Protein AF-A0A955Y737-F1 (afdb_monomer)

Foldseek 3Di:
DEEQADCVVVVPVQVVCVVVVDDYYYHDDDCCVCPPDQAAADDLPDACVPPNNVSCVVVVRQYAHLVLVLQLQALAAEEEEDEDDDLVVVLVVVQVVCVVVVAAEAEEEPDDDRCSVVRVVRDNRHYYYYYYALSNLQRNVVSLGAGLEYEYDAADDDPCVRQVDSLSSLVSRLSNQQNHDQNGEYEEAPPHPSCVVNPSQQHHNYQYAYDDPRTQWDDDPPDIHGPDQDSPDLVLWAWKAFQQPPLQAHADDDRIDTHNDARVRIHSHHQFPDSVDNQADAPRDQQDLVDPDRRNSPPDHQVDQPCPLPDGPNQFPDSVDNQGGVPRDDDDD

Radius of gyration: 28.78 Å; Cα contacts (8 Å, |Δi|>4): 639; chains: 1; bounding box: 48×80×85 Å

Solvent-accessible surface area (backbone atoms only — not comparable to full-atom values): 18730 Å² total; per-residue (Å²): 90,78,44,71,54,65,54,83,86,43,47,67,65,52,49,58,44,41,76,74,70,44,65,76,47,62,30,92,82,59,79,72,76,58,64,93,55,79,65,43,73,49,61,67,86,60,60,83,80,36,67,63,56,48,50,34,52,74,72,70,35,52,62,38,26,64,61,48,55,39,66,72,66,57,70,28,55,29,38,30,29,28,50,67,55,62,34,67,62,51,46,53,50,54,51,50,52,44,42,74,71,71,46,57,71,50,61,15,56,79,52,80,52,73,50,69,83,45,53,93,73,60,48,59,87,34,37,35,41,31,30,46,46,49,61,56,26,58,37,26,69,79,67,66,54,32,35,44,33,29,38,44,65,44,61,66,91,65,66,41,93,78,43,71,39,59,67,51,39,49,54,17,46,48,30,44,33,55,46,22,46,56,89,18,37,35,38,38,49,50,68,40,62,54,39,56,77,68,50,53,92,74,40,39,46,32,30,72,44,24,35,56,94,72,30,41,40,46,75,60,89,93,44,81,46,63,60,78,80,46,73,85,44,74,86,63,36,44,64,21,7,38,23,76,57,69,72,73,46,3,29,58,76,89,57,58,43,63,32,76,58,66,50,95,58,33,23,71,41,50,58,22,76,38,47,85,40,74,67,28,26,70,79,39,84,70,84,50,58,82,42,82,63,53,31,31,51,77,83,60,35,25,38,38,44,79,50,68,70,81,54,30,37,68,68,26,79,40,45,82,41,76,76,45,43,82,85,50,82,84,76,87,126

Mean predicted aligned error: 12.13 Å

Secondary structure (DSSP, 8-state):
-EESS-GGGGHHHHHHHHHTT---EESS--GGGGTT-S-EE--TTS-TT-HHHHHHHHTT--EE-HHHHHHHH--S-EEEEESSSSHHHHHHHHHHHHHHTT--EEEEESSSS-GGGTGGG--TTSEEEEE--HHHHTTGGGTT---SEEEE-------HHHHSSHHHHHHHHHTTTTT--TTSEEEEETT-HHHHHTT-TTSSS-EEEEESTTSSEEEETTEEEE-SS-TT-GGGPEEEEE-SSSSS--B-SSS-EEESSPPTTEES---BS-TT-TT-STT-----TT----SSSSS--TT--SS-SS--TTT-S-TT-TT-STT------

pLDDT: mean 88.0, std 8.36, range [56.84, 98.38]

Sequence (333 aa):
MADSGREDALAEPARAVRELGAEVVFGPQGASLLGGIDVVLASPAIPFEHALLLEAARRGLPVTTETNFVLARVQAPVLGITGTKGKSTTTALVTAMLRAAGRRVHQGGNIGHPLVAELGHIAADDLVVLELSSFQLWWTRRIQRSPNVTLVTNLFPEHLDRHGRLEHYARAKRAALDFQRPDDVAVLPADDAAVREADWLTAGQGRRLLWGTGGNVVLDGDEVETFGTDPLDPSDDVSTSVDSDGDGHGHGGLDVISACEAPRGYVESSDDCDDEDPDFHPGAVEDDCTDPNDYDCDGLVAFADDDQDGVAACEDCDDQAPGVYPGATEVCN

Structure (mmCIF, N/CA/C/O backbone):
data_AF-A0A955Y737-F1
#
_entry.id   AF-A0A955Y737-F1
#
loop_
_atom_site.group_PDB
_atom_site.id
_atom_site.type_symbol
_atom_site.label_atom_id
_atom_site.label_alt_id
_atom_site.label_comp_id
_atom_site.label_asym_id
_atom_site.label_entity_id
_atom_site.label_seq_id
_atom_site.pdbx_PDB_ins_code
_atom_site.Cartn_x
_atom_site.Cartn_y
_atom_site.Cartn_z
_atom_site.occupancy
_atom_site.B_iso_or_equiv
_atom_site.auth_seq_id
_atom_site.auth_comp_id
_atom_site.auth_asym_id
_atom_site.auth_atom_id
_atom_site.pdbx_PDB_model_num
ATOM 1 N N . MET A 1 1 ? -16.130 -2.713 21.994 1.00 82.31 1 MET A N 1
ATOM 2 C CA . MET A 1 1 ? -15.122 -1.629 22.100 1.00 82.31 1 MET A CA 1
ATOM 3 C C . MET A 1 1 ? -14.447 -1.729 23.459 1.00 82.31 1 MET A C 1
ATOM 5 O O . MET A 1 1 ? -15.144 -1.939 24.442 1.00 82.31 1 MET A O 1
ATOM 9 N N . ALA A 1 2 ? -13.124 -1.588 23.529 1.00 83.31 2 ALA A N 1
ATOM 10 C CA . ALA A 1 2 ? -12.400 -1.599 24.797 1.00 83.31 2 ALA A CA 1
ATOM 11 C C . ALA A 1 2 ? -11.425 -0.416 24.859 1.00 83.31 2 ALA A C 1
ATOM 13 O O . ALA A 1 2 ? -10.633 -0.239 23.935 1.00 83.31 2 ALA A O 1
ATOM 14 N N . ASP A 1 3 ? -11.457 0.363 25.944 1.00 84.81 3 ASP A N 1
ATOM 15 C CA . ASP A 1 3 ? -10.530 1.479 26.191 1.00 84.81 3 ASP A CA 1
ATOM 16 C C . ASP A 1 3 ? -9.908 1.379 27.598 1.00 84.81 3 ASP A C 1
ATOM 18 O O . ASP A 1 3 ? -10.589 1.019 28.556 1.00 84.81 3 ASP A O 1
ATOM 22 N N . SER A 1 4 ? -8.597 1.602 27.734 1.00 81.75 4 SER A N 1
ATOM 23 C CA . SER A 1 4 ? -7.912 1.522 29.037 1.00 81.75 4 SER A CA 1
ATOM 24 C C . SER A 1 4 ? -8.111 2.774 29.897 1.00 81.75 4 SER A C 1
ATOM 26 O O . SER A 1 4 ? -7.764 2.788 31.078 1.00 81.75 4 SER A O 1
ATOM 28 N N . GLY A 1 5 ? -8.618 3.846 29.290 1.00 82.94 5 GLY A N 1
ATOM 29 C CA . GLY A 1 5 ? -8.955 5.103 29.925 1.00 82.94 5 GLY A CA 1
ATOM 30 C C . GLY A 1 5 ? -10.227 5.027 30.763 1.00 82.94 5 GLY A C 1
ATOM 31 O O . GLY A 1 5 ? -10.821 3.970 30.991 1.00 82.94 5 GLY A O 1
ATOM 32 N N . ARG A 1 6 ? -10.636 6.194 31.259 1.00 83.62 6 ARG A N 1
ATOM 33 C CA . ARG A 1 6 ? -11.852 6.331 32.054 1.00 83.62 6 ARG A CA 1
ATOM 34 C C . ARG A 1 6 ? -13.044 6.656 31.163 1.00 83.62 6 ARG A C 1
ATOM 36 O O . ARG A 1 6 ? -12.942 7.471 30.249 1.00 83.62 6 ARG A O 1
ATOM 43 N N . GLU A 1 7 ? -14.186 6.068 31.496 1.00 86.81 7 GLU A N 1
ATOM 44 C CA . GLU A 1 7 ? -15.433 6.256 30.753 1.00 86.81 7 GLU A CA 1
ATOM 45 C C . GLU A 1 7 ? -15.913 7.711 30.730 1.00 86.81 7 GLU A C 1
ATOM 47 O O . GLU A 1 7 ? -16.484 8.148 29.738 1.00 86.81 7 GLU A O 1
ATOM 52 N N . ASP A 1 8 ? -15.657 8.490 31.783 1.00 86.44 8 ASP A N 1
ATOM 53 C CA . ASP A 1 8 ? -16.120 9.878 31.882 1.00 86.44 8 ASP A CA 1
ATOM 54 C C . ASP A 1 8 ? -15.591 10.771 30.750 1.00 86.44 8 ASP A C 1
ATOM 56 O O . ASP A 1 8 ? -16.291 11.679 30.306 1.00 86.44 8 ASP A O 1
ATOM 60 N N . ALA A 1 9 ? -14.399 10.473 30.229 1.00 83.88 9 ALA A N 1
ATOM 61 C CA . ALA A 1 9 ? -13.819 11.179 29.090 1.00 83.88 9 ALA A CA 1
ATOM 62 C C . ALA A 1 9 ? -14.474 10.819 27.740 1.00 83.88 9 ALA A C 1
ATOM 64 O O . ALA A 1 9 ? -14.343 11.573 26.779 1.00 83.88 9 ALA A O 1
ATOM 65 N N . LEU A 1 10 ? -15.170 9.680 27.657 1.00 85.12 10 LEU A N 1
ATOM 66 C CA . LEU A 1 10 ? -15.741 9.116 26.427 1.00 85.12 10 LEU A CA 1
ATOM 67 C C . LEU A 1 10 ? -17.222 8.733 26.591 1.00 85.12 10 LEU A C 1
ATOM 69 O O . LEU A 1 10 ? -17.733 7.899 25.845 1.00 85.12 10 LEU A O 1
ATOM 73 N N . ALA A 1 11 ? -17.924 9.351 27.545 1.00 87.38 11 ALA A N 1
ATOM 74 C CA . ALA A 1 11 ? -19.268 8.943 27.946 1.00 87.38 11 ALA A CA 1
ATOM 75 C C . ALA A 1 11 ? -20.289 9.013 26.797 1.00 87.38 11 ALA A C 1
ATOM 77 O O . ALA A 1 11 ? -21.078 8.087 26.619 1.00 87.38 11 ALA A O 1
ATOM 78 N N . GLU A 1 12 ? -20.256 10.080 25.994 1.00 89.44 12 GLU A N 1
ATOM 79 C CA . GLU A 1 12 ? -21.141 10.240 24.830 1.00 89.44 12 GLU A CA 1
ATOM 80 C C . GLU A 1 12 ? -20.859 9.196 23.728 1.00 89.44 12 GLU A C 1
ATOM 82 O O . GLU A 1 12 ? -21.773 8.435 23.399 1.00 89.44 12 GLU A O 1
ATOM 87 N N . PRO A 1 13 ? -19.617 9.045 23.212 1.00 87.00 13 PRO A N 1
ATOM 88 C CA . PRO A 1 13 ? -19.287 7.964 22.279 1.00 87.00 13 PRO A CA 1
ATOM 89 C C . PRO A 1 13 ? -19.624 6.564 22.810 1.00 87.00 13 PRO A C 1
ATOM 91 O O . PRO A 1 13 ? -20.175 5.743 22.081 1.00 87.00 13 PRO A O 1
ATOM 94 N N . ALA A 1 14 ? -19.336 6.288 24.086 1.00 89.88 14 ALA A N 1
ATOM 95 C CA . ALA A 1 14 ? -19.631 5.001 24.708 1.00 89.88 14 ALA A CA 1
ATOM 96 C C . ALA A 1 14 ? -21.133 4.708 24.743 1.00 89.88 14 ALA A C 1
ATOM 98 O O . ALA A 1 14 ? -21.546 3.582 24.467 1.00 89.88 14 ALA A O 1
ATOM 99 N N . ARG A 1 15 ? -21.955 5.714 25.062 1.00 92.06 15 ARG A N 1
ATOM 100 C CA . ARG A 1 15 ? -23.416 5.597 25.051 1.00 92.06 15 ARG A CA 1
ATOM 101 C C . ARG A 1 15 ? -23.926 5.263 23.652 1.00 92.06 15 ARG A C 1
ATOM 103 O O . ARG A 1 15 ? -24.639 4.276 23.508 1.00 92.06 15 ARG A O 1
ATOM 110 N N . ALA A 1 16 ? -23.493 6.012 22.638 1.00 91.38 16 ALA A N 1
ATOM 111 C CA . ALA A 1 16 ? -23.901 5.789 21.252 1.00 91.38 16 ALA A CA 1
ATOM 112 C C . ALA A 1 16 ? -23.554 4.368 20.772 1.00 91.38 16 ALA A C 1
ATOM 114 O O . ALA A 1 16 ? -24.374 3.689 20.162 1.00 91.38 16 ALA A O 1
ATOM 115 N N . VAL A 1 17 ? -22.359 3.872 21.105 1.00 90.56 17 VAL A N 1
ATOM 116 C CA . VAL A 1 17 ? -21.928 2.512 20.741 1.00 90.56 17 VAL A CA 1
ATOM 117 C C . VAL A 1 17 ? -22.748 1.439 21.472 1.00 90.56 17 VAL A C 1
ATOM 119 O O . VAL A 1 17 ? -23.110 0.430 20.867 1.00 90.56 17 VAL A O 1
ATOM 122 N N . ARG A 1 18 ? -23.110 1.659 22.744 1.00 93.31 18 ARG A N 1
ATOM 123 C CA . ARG A 1 18 ? -24.000 0.746 23.486 1.00 93.31 18 ARG A CA 1
ATOM 124 C C . ARG A 1 18 ? -25.423 0.729 22.932 1.00 93.31 18 ARG A C 1
ATOM 126 O O . ARG A 1 18 ? -26.037 -0.332 22.905 1.00 93.31 18 ARG A O 1
ATOM 133 N N . GLU A 1 19 ? -25.943 1.866 22.474 1.00 95.44 19 GLU A N 1
ATOM 134 C CA . GLU A 1 19 ? -27.266 1.956 21.832 1.00 95.44 19 GLU A CA 1
ATOM 135 C C . GLU A 1 19 ? -27.328 1.171 20.514 1.00 95.44 19 GLU A C 1
ATOM 137 O O . GLU A 1 19 ? -28.378 0.636 20.163 1.00 95.44 19 GLU A O 1
ATOM 142 N N . LEU A 1 20 ? -26.187 1.012 19.837 1.00 93.44 20 LEU A N 1
ATOM 143 C CA . LEU A 1 20 ? -26.028 0.121 18.682 1.00 93.44 20 LEU A CA 1
ATOM 144 C C . LEU A 1 20 ? -25.880 -1.365 19.071 1.00 93.44 20 LEU A C 1
ATOM 146 O O . LEU A 1 20 ? -25.695 -2.212 18.200 1.00 93.44 20 LEU A O 1
ATOM 150 N N . GLY A 1 21 ? -25.957 -1.697 20.364 1.00 94.00 21 GLY A N 1
ATOM 151 C CA . GLY A 1 21 ? -25.886 -3.063 20.885 1.00 94.00 21 GLY A CA 1
ATOM 152 C C . GLY A 1 21 ? -24.469 -3.594 21.115 1.00 94.00 21 GLY A C 1
ATOM 153 O O . GLY A 1 21 ? -24.310 -4.775 21.415 1.00 94.00 21 GLY A O 1
ATOM 154 N N . ALA A 1 22 ? -23.435 -2.758 20.989 1.00 92.50 22 ALA A N 1
ATOM 155 C CA . ALA A 1 22 ? -22.062 -3.191 21.211 1.00 92.50 22 ALA A CA 1
ATOM 156 C C . ALA A 1 22 ? -21.673 -3.147 22.697 1.00 92.50 22 ALA A C 1
ATOM 158 O O . ALA A 1 22 ? -21.980 -2.204 23.429 1.00 92.50 22 ALA A O 1
ATOM 159 N N . GLU A 1 23 ? -20.921 -4.157 23.133 1.00 92.00 23 GLU A N 1
ATOM 160 C CA . GLU A 1 23 ? -20.306 -4.171 24.457 1.00 92.00 23 GLU A CA 1
ATOM 161 C C . GLU A 1 23 ? -19.168 -3.139 24.531 1.00 92.00 23 GLU A C 1
ATOM 163 O O . GLU A 1 23 ? -18.325 -3.044 23.627 1.00 92.00 23 GLU A O 1
ATOM 168 N N . VAL A 1 24 ? -19.137 -2.357 25.615 1.00 92.69 24 VAL A N 1
ATOM 169 C CA . VAL A 1 24 ? -18.122 -1.322 25.852 1.00 92.69 24 VAL A CA 1
ATOM 170 C C . VAL A 1 24 ? -17.486 -1.521 27.221 1.00 92.69 24 VAL A C 1
ATOM 172 O O . VAL A 1 24 ? -18.177 -1.451 28.239 1.00 92.69 24 VAL A O 1
ATOM 175 N N . VAL A 1 25 ? -16.168 -1.723 27.232 1.00 91.38 25 VAL A N 1
ATOM 176 C CA . VAL A 1 25 ? -15.370 -1.994 28.434 1.00 91.38 25 VAL A CA 1
ATOM 177 C C . VAL A 1 25 ? -14.345 -0.880 28.648 1.00 91.38 25 VAL A C 1
ATOM 179 O O . VAL A 1 25 ? -13.581 -0.560 27.738 1.00 91.38 25 VAL A O 1
ATOM 182 N N . PHE A 1 26 ? -14.314 -0.318 29.859 1.00 90.88 26 PHE A N 1
ATOM 183 C CA . PHE A 1 26 ? -13.350 0.703 30.284 1.00 90.88 26 PHE A CA 1
ATOM 184 C C . PHE A 1 26 ? -12.445 0.203 31.414 1.00 90.88 26 PHE A C 1
ATOM 186 O O . PHE A 1 26 ? -12.818 -0.695 32.171 1.00 90.88 26 PHE A O 1
ATOM 193 N N . GLY A 1 27 ? -11.284 0.841 31.576 1.00 86.94 27 GLY A N 1
ATOM 194 C CA . GLY A 1 27 ? -10.333 0.541 32.645 1.00 86.94 27 GLY A CA 1
ATOM 195 C C . GLY A 1 27 ? -9.402 -0.635 32.320 1.00 86.94 27 GLY A C 1
ATOM 196 O O . GLY A 1 27 ? -9.150 -0.913 31.151 1.00 86.94 27 GLY A O 1
ATOM 197 N N . PRO A 1 28 ? -8.827 -1.314 33.331 1.00 84.62 28 PRO A N 1
ATOM 198 C CA . PRO A 1 28 ? -7.854 -2.382 33.110 1.00 84.62 28 PRO A CA 1
ATOM 199 C C . PRO A 1 28 ? -8.413 -3.517 32.248 1.00 84.62 28 PRO A C 1
ATOM 201 O O . PRO A 1 28 ? -9.452 -4.100 32.552 1.00 84.62 28 PRO A O 1
ATOM 204 N N . GLN A 1 29 ? -7.686 -3.853 31.186 1.00 87.50 29 GLN A N 1
ATOM 205 C CA . GLN A 1 29 ? -8.101 -4.837 30.195 1.00 87.50 29 GLN A CA 1
ATOM 206 C C . GLN A 1 29 ? -7.316 -6.138 30.353 1.00 87.50 29 GLN A C 1
ATOM 208 O O . GLN A 1 29 ? -6.091 -6.123 30.470 1.00 87.50 29 GLN A O 1
ATOM 213 N N . GLY A 1 30 ? -8.022 -7.269 30.344 1.00 86.62 30 GLY A N 1
ATOM 214 C CA . GLY A 1 30 ? -7.442 -8.600 30.517 1.00 86.62 30 GLY A CA 1
ATOM 215 C C . GLY A 1 30 ? -7.728 -9.528 29.342 1.00 86.62 30 GLY A C 1
ATOM 216 O O . GLY A 1 30 ? -8.657 -9.320 28.566 1.00 86.62 30 GLY A O 1
ATOM 217 N N . ALA A 1 31 ? -6.949 -10.604 29.248 1.00 90.56 31 ALA A N 1
ATOM 218 C CA . ALA A 1 31 ? -7.010 -11.593 28.170 1.00 90.56 31 ALA A CA 1
ATOM 219 C C . ALA A 1 31 ? -8.375 -12.303 28.013 1.00 90.56 31 ALA A C 1
ATOM 221 O O . ALA A 1 31 ? -8.624 -12.953 26.996 1.00 90.56 31 ALA A O 1
ATOM 222 N N . SER A 1 32 ? -9.258 -12.206 29.011 1.00 91.06 32 SER A N 1
ATOM 223 C CA . SER A 1 32 ? -10.643 -12.683 28.934 1.00 91.06 32 SER A CA 1
ATOM 224 C C . SER A 1 32 ? -11.476 -11.921 27.901 1.00 91.06 32 SER A C 1
ATOM 226 O O . SER A 1 32 ? -12.375 -12.517 27.321 1.00 91.06 32 SER A O 1
ATOM 228 N N . LEU A 1 33 ? -11.142 -10.656 27.609 1.00 91.81 33 LEU A N 1
ATOM 229 C CA . LEU A 1 33 ? -11.833 -9.836 26.603 1.00 91.81 33 LEU A CA 1
ATOM 230 C C . LEU A 1 33 ? -11.686 -10.366 25.174 1.00 91.81 33 LEU A C 1
ATOM 232 O O . LEU A 1 33 ? -12.438 -9.975 24.294 1.00 91.81 33 LEU A O 1
ATOM 236 N N . LEU A 1 34 ? -10.714 -11.249 24.940 1.00 93.50 34 LEU A N 1
ATOM 237 C CA . LEU A 1 34 ? -10.504 -11.900 23.649 1.00 93.50 34 LEU A CA 1
ATOM 238 C C . LEU A 1 34 ? -11.348 -13.177 23.490 1.00 93.50 34 LEU A C 1
ATOM 240 O O . LEU A 1 34 ? -11.225 -13.868 22.484 1.00 93.50 34 LEU A O 1
ATOM 244 N N . GLY A 1 35 ? -12.147 -13.552 24.495 1.00 92.44 35 GLY A N 1
ATOM 245 C CA . GLY A 1 35 ? -13.041 -14.705 24.407 1.00 92.44 35 GLY A CA 1
ATOM 246 C C . GLY A 1 35 ? -14.168 -14.454 23.406 1.00 92.44 35 GLY A C 1
ATOM 247 O O . GLY A 1 35 ? -14.892 -13.476 23.542 1.00 92.44 35 GLY A O 1
ATOM 248 N N . GLY A 1 36 ? -14.317 -15.336 22.414 1.00 90.88 36 GLY A N 1
ATOM 249 C CA . GLY A 1 36 ? -15.369 -15.224 21.394 1.00 90.88 36 GLY A CA 1
ATOM 250 C C . GLY A 1 36 ? -15.171 -14.089 20.381 1.00 90.88 36 GLY A C 1
ATOM 251 O O . GLY A 1 36 ? -16.120 -13.737 19.693 1.00 90.88 36 GLY A O 1
ATOM 252 N N . ILE A 1 37 ? -13.971 -13.504 20.305 1.00 94.75 37 ILE A N 1
ATOM 253 C CA . ILE A 1 37 ? -13.629 -12.465 19.326 1.00 94.75 37 ILE A CA 1
ATOM 254 C C . ILE A 1 37 ? -13.021 -13.108 18.080 1.00 94.75 37 ILE A C 1
ATOM 256 O O . ILE A 1 37 ? -12.043 -13.840 18.197 1.00 94.75 37 ILE A O 1
ATOM 260 N N . ASP A 1 38 ? -13.540 -12.767 16.899 1.00 92.75 38 ASP A N 1
ATOM 261 C CA . ASP A 1 38 ? -13.025 -13.267 15.613 1.00 92.75 38 ASP A CA 1
ATOM 262 C C . ASP A 1 38 ? -11.883 -12.410 15.045 1.00 92.75 38 ASP A C 1
ATOM 264 O O . ASP A 1 38 ? -11.010 -12.904 14.336 1.00 92.75 38 ASP A O 1
ATOM 268 N N . VAL A 1 39 ? -11.882 -11.104 15.336 1.00 91.62 39 VAL A N 1
ATOM 269 C CA . VAL A 1 39 ? -10.891 -10.143 14.830 1.00 91.62 39 VAL A CA 1
ATOM 270 C C . VAL A 1 39 ? -10.688 -8.993 15.811 1.00 91.62 39 VAL A C 1
ATOM 272 O O . VAL A 1 39 ? -11.637 -8.476 16.401 1.00 91.62 39 VAL A O 1
ATOM 275 N N . VAL A 1 40 ? -9.440 -8.552 15.959 1.00 92.81 40 VAL A N 1
ATOM 276 C CA . VAL A 1 40 ? -9.072 -7.385 16.765 1.00 92.81 40 VAL A CA 1
ATOM 277 C C . VAL A 1 40 ? -8.722 -6.218 15.845 1.00 92.81 40 VAL A C 1
ATOM 279 O O . VAL A 1 40 ? -7.714 -6.247 15.139 1.00 92.81 40 VAL A O 1
ATOM 282 N N . LEU A 1 41 ? -9.541 -5.165 15.881 1.00 91.31 41 LEU A N 1
ATOM 283 C CA . LEU A 1 41 ? -9.260 -3.888 15.224 1.00 91.31 41 LEU A CA 1
ATOM 284 C C . LEU A 1 41 ? -8.510 -2.970 16.194 1.00 91.31 41 LEU A C 1
ATOM 286 O O . LEU A 1 41 ? -9.101 -2.388 17.103 1.00 91.31 41 LEU A O 1
ATOM 290 N N . ALA A 1 42 ? -7.197 -2.861 16.015 1.00 90.62 42 ALA A N 1
ATOM 291 C CA . ALA A 1 42 ? -6.333 -2.018 16.824 1.00 90.62 42 ALA A CA 1
ATOM 292 C C . ALA A 1 42 ? -6.346 -0.569 16.315 1.00 90.62 42 ALA A C 1
ATOM 294 O O . ALA A 1 42 ? -6.056 -0.296 15.147 1.00 90.62 42 ALA A O 1
ATOM 295 N N . SER A 1 43 ? -6.621 0.376 17.214 1.00 88.62 43 SER A N 1
ATOM 296 C CA . SER A 1 43 ? -6.439 1.800 16.930 1.00 88.62 43 SER A CA 1
ATOM 297 C C . SER A 1 43 ? -4.950 2.114 16.714 1.00 88.62 43 SER A C 1
ATOM 299 O O . SER A 1 43 ? -4.125 1.651 17.506 1.00 88.62 43 SER A O 1
ATOM 301 N N . PRO A 1 44 ? -4.573 2.955 15.728 1.00 83.62 44 PRO A N 1
ATOM 302 C CA . PRO A 1 44 ? -3.167 3.243 15.412 1.00 83.62 44 PRO A CA 1
ATOM 303 C C . PRO A 1 44 ? -2.323 3.791 16.572 1.00 83.62 44 PRO A C 1
ATOM 305 O O . PRO A 1 44 ? -1.102 3.671 16.540 1.00 83.62 44 PRO A O 1
ATOM 308 N N . ALA A 1 45 ? -2.952 4.388 17.590 1.00 83.44 45 ALA A N 1
ATOM 309 C CA . ALA A 1 45 ? -2.284 4.915 18.781 1.00 83.44 45 ALA A CA 1
ATOM 310 C C . ALA A 1 45 ? -1.868 3.828 19.796 1.00 83.44 45 ALA A C 1
ATOM 312 O O . ALA A 1 45 ? -0.984 4.059 20.624 1.00 83.44 45 ALA A O 1
ATOM 313 N N . ILE A 1 46 ? -2.451 2.627 19.736 1.00 88.12 46 ILE A N 1
ATOM 314 C CA . ILE A 1 46 ? -2.144 1.539 20.678 1.00 88.12 46 ILE A CA 1
ATOM 315 C C . ILE A 1 46 ? -0.738 0.987 20.374 1.00 88.12 46 ILE A C 1
ATOM 317 O O . ILE A 1 46 ? -0.444 0.741 19.203 1.00 88.12 46 ILE A O 1
ATOM 321 N N . PRO A 1 47 ? 0.163 0.845 21.368 1.00 88.38 47 PRO A N 1
ATOM 322 C CA . PRO A 1 47 ? 1.491 0.247 21.170 1.00 88.38 47 PRO A CA 1
ATOM 323 C C . PRO A 1 47 ? 1.428 -1.171 20.618 1.00 88.38 47 PRO A C 1
ATOM 325 O O . PRO A 1 47 ? 0.534 -1.934 20.982 1.00 88.38 47 PRO A O 1
ATOM 328 N N . PHE A 1 48 ? 2.390 -1.542 19.773 1.00 86.88 48 PHE A N 1
ATOM 329 C CA . PHE A 1 48 ? 2.441 -2.884 19.186 1.00 86.88 48 PHE A CA 1
ATOM 330 C C . PHE A 1 48 ? 2.648 -3.965 20.258 1.00 86.88 48 PHE A C 1
ATOM 332 O O . PHE A 1 48 ? 2.167 -5.086 20.117 1.00 86.88 48 PHE A O 1
ATOM 339 N N . GLU A 1 49 ? 3.294 -3.594 21.363 1.00 88.19 49 GLU A N 1
ATOM 340 C CA . GLU A 1 49 ? 3.580 -4.420 22.534 1.00 88.19 49 GLU A CA 1
ATOM 341 C C . GLU A 1 49 ? 2.426 -4.444 23.546 1.00 88.19 49 GLU A C 1
ATOM 343 O O . GLU A 1 49 ? 2.563 -5.001 24.637 1.00 88.19 49 GLU A O 1
ATOM 348 N N . HIS A 1 50 ? 1.282 -3.824 23.230 1.00 91.06 50 HIS A N 1
ATOM 349 C CA . HIS A 1 50 ? 0.136 -3.829 24.129 1.00 91.06 50 HIS A CA 1
ATOM 350 C C . HIS A 1 50 ? -0.289 -5.272 24.434 1.00 91.06 50 HIS A C 1
ATOM 352 O O . HIS A 1 50 ? -0.505 -6.074 23.523 1.00 91.06 50 HIS A O 1
ATOM 358 N N . ALA A 1 51 ? -0.447 -5.594 25.722 1.00 91.88 51 ALA A N 1
ATOM 35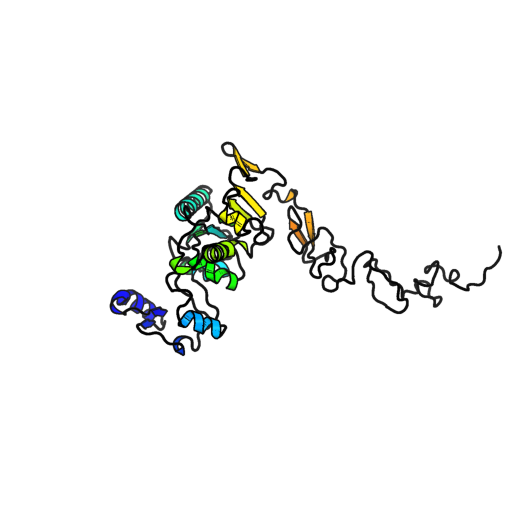9 C CA . ALA A 1 51 ? -0.611 -6.969 26.198 1.00 91.88 51 ALA A CA 1
ATOM 360 C C . ALA A 1 51 ? -1.757 -7.726 25.503 1.00 91.88 51 ALA A C 1
ATOM 362 O O . ALA A 1 51 ? -1.606 -8.900 25.177 1.00 91.88 51 ALA A O 1
ATOM 363 N N . LEU A 1 52 ? -2.878 -7.051 25.214 1.00 92.69 52 LEU A N 1
ATOM 364 C CA . LEU A 1 52 ? -3.976 -7.666 24.462 1.00 92.69 52 LEU A CA 1
ATOM 365 C C . LEU A 1 52 ? -3.638 -7.963 23.000 1.00 92.69 52 LEU A C 1
ATOM 367 O O . LEU A 1 52 ? -4.111 -8.966 22.483 1.00 92.69 52 LEU A O 1
ATOM 371 N N . LEU A 1 53 ? -2.853 -7.117 22.326 1.00 92.25 53 LEU A N 1
ATOM 372 C CA . LEU A 1 53 ? -2.479 -7.356 20.929 1.00 92.25 53 LEU A CA 1
ATOM 373 C C . LEU A 1 53 ? -1.505 -8.531 20.834 1.00 92.25 53 LEU A C 1
ATOM 375 O O . LEU A 1 53 ? -1.661 -9.391 19.968 1.00 92.25 53 LEU A O 1
ATOM 379 N N . LEU A 1 54 ? -0.553 -8.606 21.768 1.00 91.44 54 LEU A N 1
ATOM 380 C CA . LEU A 1 54 ? 0.365 -9.738 21.883 1.00 91.44 54 LEU A CA 1
ATOM 381 C C . LEU A 1 54 ? -0.379 -11.039 22.203 1.00 91.44 54 LEU A C 1
ATOM 383 O O . LEU A 1 54 ? -0.124 -12.062 21.574 1.00 91.44 54 LEU A O 1
ATOM 387 N N . GLU A 1 55 ? -1.331 -11.007 23.137 1.00 94.50 55 GLU A N 1
ATOM 388 C CA . GLU A 1 55 ? -2.140 -12.180 23.474 1.00 94.50 55 GLU A CA 1
ATOM 389 C C . GLU A 1 55 ? -3.070 -12.594 22.325 1.00 94.50 55 GLU A C 1
ATOM 391 O O . GLU A 1 55 ? -3.210 -13.787 22.062 1.00 94.50 55 GLU A O 1
ATOM 396 N N . ALA A 1 56 ? -3.671 -11.639 21.608 1.00 93.56 56 ALA A N 1
ATOM 397 C CA . ALA A 1 56 ? -4.468 -11.921 20.416 1.00 93.56 56 ALA A CA 1
ATOM 398 C C . ALA A 1 56 ? -3.618 -12.625 19.351 1.00 93.56 56 ALA A C 1
ATOM 400 O O . ALA A 1 56 ? -3.986 -13.703 18.886 1.00 93.56 56 ALA A O 1
ATOM 401 N N . ALA A 1 57 ? -2.431 -12.086 19.057 1.00 88.69 57 ALA A N 1
ATOM 402 C CA . ALA A 1 57 ? -1.485 -12.712 18.141 1.00 88.69 57 ALA A CA 1
ATOM 403 C C . ALA A 1 57 ? -1.064 -14.118 18.612 1.00 88.69 57 ALA A C 1
ATOM 405 O O . ALA A 1 57 ? -1.018 -15.041 17.801 1.00 88.69 57 ALA A O 1
ATOM 406 N N . ARG A 1 58 ? -0.823 -14.316 19.918 1.00 91.50 58 ARG A N 1
ATOM 407 C CA . ARG A 1 58 ? -0.485 -15.626 20.506 1.00 91.50 58 ARG A CA 1
ATOM 408 C C . ARG A 1 58 ? -1.606 -16.658 20.340 1.00 91.50 58 ARG A C 1
ATOM 410 O O . ARG A 1 58 ? -1.324 -17.848 20.236 1.00 91.50 58 ARG A O 1
ATOM 417 N N . ARG A 1 59 ? -2.867 -16.220 20.321 1.00 93.38 59 ARG A N 1
ATOM 418 C CA . ARG A 1 59 ? -4.047 -17.071 20.081 1.00 93.38 59 ARG A CA 1
ATOM 419 C C . ARG A 1 59 ? -4.340 -17.316 18.600 1.00 93.38 59 ARG A C 1
ATOM 421 O O . ARG A 1 59 ? -5.311 -17.997 18.299 1.00 93.38 59 ARG A O 1
ATOM 428 N N . GLY A 1 60 ? -3.548 -16.747 17.691 1.00 90.31 60 GLY A N 1
ATOM 429 C CA . GLY A 1 60 ? -3.827 -16.791 16.256 1.00 90.31 60 GLY A CA 1
ATOM 430 C C . GLY A 1 60 ? -5.000 -15.902 15.831 1.00 90.31 60 GLY A C 1
ATOM 431 O O . GLY A 1 60 ? -5.476 -16.036 14.709 1.00 90.31 60 GLY A O 1
ATOM 432 N N . LEU A 1 61 ? -5.465 -14.990 16.695 1.00 92.69 61 LEU A N 1
ATOM 433 C CA . LEU A 1 61 ? -6.520 -14.048 16.335 1.00 92.69 61 LEU A CA 1
ATOM 434 C C . LEU A 1 61 ? -5.966 -12.990 15.369 1.00 92.69 61 LEU A C 1
ATOM 436 O O . LEU A 1 61 ? -4.934 -12.374 15.668 1.00 92.69 61 LEU A O 1
ATOM 440 N N . PRO A 1 62 ? -6.641 -12.727 14.237 1.00 90.00 62 PRO A N 1
ATOM 441 C CA . PRO A 1 62 ? -6.265 -11.653 13.334 1.00 90.00 62 PRO A CA 1
ATOM 442 C C . PRO A 1 62 ? -6.268 -10.296 14.048 1.00 90.00 62 PRO A C 1
ATOM 444 O O . PRO A 1 62 ? -7.295 -9.841 14.554 1.00 90.00 62 PRO A O 1
ATOM 447 N N . VAL A 1 63 ? -5.109 -9.635 14.062 1.00 90.56 63 VAL A N 1
ATOM 448 C CA . VAL A 1 63 ? -4.957 -8.245 14.512 1.00 90.56 63 VAL A CA 1
ATOM 449 C C . VAL A 1 63 ? -4.775 -7.369 13.281 1.00 90.56 63 VAL A C 1
ATOM 451 O O . VAL A 1 63 ? -3.874 -7.601 12.474 1.00 90.56 63 VAL A O 1
ATOM 454 N N . THR A 1 64 ? -5.638 -6.372 13.127 1.00 90.38 64 THR A N 1
ATOM 455 C CA . THR A 1 64 ? -5.635 -5.468 11.976 1.00 90.38 64 THR A CA 1
ATOM 456 C C . THR A 1 64 ? -6.061 -4.055 12.378 1.00 90.38 64 THR A C 1
ATOM 458 O O . THR A 1 64 ? -6.216 -3.762 13.561 1.00 90.38 64 THR A O 1
ATOM 461 N N . THR A 1 65 ? -6.214 -3.153 11.413 1.00 90.31 65 THR A N 1
ATOM 462 C CA . THR A 1 65 ? -6.670 -1.769 11.622 1.00 90.31 65 THR A CA 1
ATOM 463 C C . THR A 1 65 ? -7.937 -1.503 10.818 1.00 90.31 65 THR A C 1
ATOM 465 O O . THR A 1 65 ? -8.255 -2.249 9.894 1.00 90.31 65 THR A O 1
ATOM 468 N N . GLU A 1 66 ? -8.653 -0.425 11.139 1.00 89.75 66 GLU A N 1
ATOM 469 C CA . GLU A 1 66 ? -9.793 0.036 10.330 1.00 89.75 66 GLU A CA 1
ATOM 470 C C . GLU A 1 66 ? -9.392 0.241 8.860 1.00 89.75 66 GLU A C 1
ATOM 472 O O . GLU A 1 66 ? -10.069 -0.238 7.956 1.00 89.75 66 GLU A O 1
ATOM 477 N N . THR A 1 67 ? -8.229 0.844 8.617 1.00 90.12 67 THR A N 1
ATOM 478 C CA . THR A 1 67 ? -7.758 1.128 7.258 1.00 90.12 67 THR A CA 1
ATOM 479 C C . THR A 1 67 ? -7.450 -0.153 6.488 1.00 90.12 67 THR A C 1
ATOM 481 O O . THR A 1 67 ? -7.808 -0.270 5.320 1.00 90.12 67 THR A O 1
ATOM 484 N N . ASN A 1 68 ? -6.859 -1.154 7.144 1.00 90.88 68 ASN A N 1
ATOM 485 C CA . ASN A 1 68 ? -6.660 -2.470 6.536 1.00 90.88 68 ASN A CA 1
ATOM 486 C C . ASN A 1 68 ? -7.988 -3.200 6.308 1.00 90.88 68 ASN A C 1
ATOM 488 O O . ASN A 1 68 ? -8.119 -3.940 5.339 1.00 90.88 68 ASN A O 1
ATOM 492 N N . PHE A 1 69 ? -8.982 -2.996 7.174 1.00 91.06 69 PHE A N 1
ATOM 493 C CA . PHE A 1 69 ? -10.315 -3.559 6.982 1.00 91.06 69 PHE A CA 1
ATOM 494 C C . PHE A 1 69 ? -10.987 -3.000 5.720 1.00 91.06 69 PHE A C 1
ATOM 496 O O . PHE A 1 69 ? -11.562 -3.780 4.957 1.00 91.06 69 PHE A O 1
ATOM 503 N N . VAL A 1 70 ? -10.864 -1.688 5.482 1.00 92.06 70 VAL A N 1
ATOM 504 C CA . VAL A 1 70 ? -11.312 -1.016 4.249 1.00 92.06 70 VAL A CA 1
ATOM 505 C C . VAL A 1 70 ? -10.526 -1.526 3.045 1.00 92.06 70 VAL A C 1
ATOM 507 O O . VAL A 1 70 ? -11.135 -2.016 2.097 1.00 92.06 70 VAL A O 1
ATOM 510 N N . LEU A 1 71 ? -9.189 -1.490 3.103 1.00 93.69 71 LEU A N 1
ATOM 511 C CA . LEU A 1 71 ? -8.319 -1.945 2.014 1.00 93.69 71 LEU A CA 1
ATOM 512 C C . LEU A 1 71 ? -8.616 -3.395 1.619 1.00 93.69 71 LEU A C 1
ATOM 514 O O . LEU A 1 71 ? -8.648 -3.701 0.437 1.00 93.69 71 LEU A O 1
ATOM 518 N N . ALA A 1 72 ? -8.895 -4.275 2.581 1.00 92.75 72 ALA A N 1
ATOM 519 C CA . ALA A 1 72 ? -9.225 -5.672 2.315 1.00 92.75 72 ALA A CA 1
ATOM 520 C C . ALA A 1 72 ? -10.575 -5.869 1.603 1.00 92.75 72 ALA A C 1
ATOM 522 O O . ALA A 1 72 ? -10.743 -6.875 0.921 1.00 92.75 72 ALA A O 1
ATOM 523 N N . ARG A 1 73 ? -11.536 -4.946 1.745 1.00 92.88 73 ARG A N 1
ATOM 524 C CA . ARG A 1 73 ? -12.931 -5.136 1.293 1.00 92.88 73 ARG A CA 1
ATOM 525 C C . ARG A 1 73 ? -13.355 -4.254 0.133 1.00 92.88 73 ARG A C 1
ATOM 527 O O . ARG A 1 73 ? -14.322 -4.585 -0.545 1.00 92.88 73 ARG A O 1
ATOM 534 N N . VAL A 1 74 ? -12.674 -3.137 -0.082 1.00 95.12 74 VAL A N 1
ATOM 535 C CA . VAL A 1 74 ? -13.030 -2.219 -1.156 1.00 95.12 74 VAL A CA 1
ATOM 536 C C . VAL A 1 74 ? -12.778 -2.859 -2.523 1.00 95.12 74 VAL A C 1
ATOM 538 O O . VAL A 1 74 ? -11.777 -3.554 -2.720 1.00 95.12 74 VAL A O 1
ATOM 541 N N . GLN A 1 75 ? -13.715 -2.651 -3.448 1.00 95.00 75 GLN A N 1
ATOM 542 C CA . GLN A 1 75 ? -13.617 -3.115 -4.837 1.00 95.00 75 GLN A CA 1
ATOM 543 C C . GLN A 1 75 ? -13.057 -2.037 -5.772 1.00 95.00 75 GLN A C 1
ATOM 545 O O . GLN A 1 75 ? -12.424 -2.373 -6.765 1.00 95.00 75 GLN A O 1
ATOM 550 N N . ALA A 1 76 ? -13.262 -0.760 -5.435 1.00 97.12 76 ALA A N 1
ATOM 551 C CA . ALA A 1 76 ? -12.671 0.366 -6.147 1.00 97.12 76 ALA A CA 1
ATOM 552 C C . ALA A 1 76 ? -11.131 0.319 -6.122 1.00 97.12 76 ALA A C 1
ATOM 554 O O . ALA A 1 76 ? -10.560 -0.063 -5.091 1.00 97.12 76 ALA A O 1
ATOM 555 N N . PRO A 1 77 ? -10.456 0.777 -7.194 1.00 96.94 77 PRO A N 1
ATOM 556 C CA . PRO A 1 77 ? -9.014 0.972 -7.199 1.00 96.94 77 PRO A CA 1
ATOM 557 C C . PRO A 1 77 ? -8.546 1.895 -6.071 1.00 96.94 77 PRO A C 1
ATOM 559 O O . PRO A 1 77 ? -9.149 2.943 -5.798 1.00 96.94 77 PRO A O 1
ATOM 562 N N . VAL A 1 78 ? -7.441 1.514 -5.429 1.00 97.81 78 VAL A N 1
ATOM 563 C CA . VAL A 1 78 ? -6.893 2.236 -4.275 1.00 97.81 78 VAL A CA 1
ATOM 564 C C . VAL A 1 78 ? -5.552 2.883 -4.609 1.00 97.81 78 VAL A C 1
ATOM 566 O O . VAL A 1 78 ? -4.598 2.203 -4.976 1.00 97.81 78 VAL A O 1
ATOM 569 N N . LEU A 1 79 ? -5.460 4.192 -4.381 1.00 98.06 79 LEU A N 1
ATOM 570 C CA . LEU A 1 79 ? -4.219 4.957 -4.346 1.00 98.06 79 LEU A CA 1
ATOM 571 C C . LEU A 1 79 ? -3.751 5.109 -2.890 1.00 98.06 79 LEU A C 1
ATOM 573 O O . LEU A 1 79 ? -4.391 5.794 -2.094 1.00 98.06 79 LEU A O 1
ATOM 577 N N . GLY A 1 80 ? -2.639 4.484 -2.520 1.00 97.62 80 GLY A N 1
ATOM 578 C CA . GLY A 1 80 ? -2.020 4.604 -1.203 1.00 97.62 80 GLY A CA 1
ATOM 579 C C . GLY A 1 80 ? -0.858 5.590 -1.207 1.00 97.62 80 GLY A C 1
ATOM 580 O O . GLY A 1 80 ? 0.054 5.479 -2.016 1.00 97.62 80 GLY A O 1
ATOM 581 N N . ILE A 1 81 ? -0.846 6.536 -0.272 1.00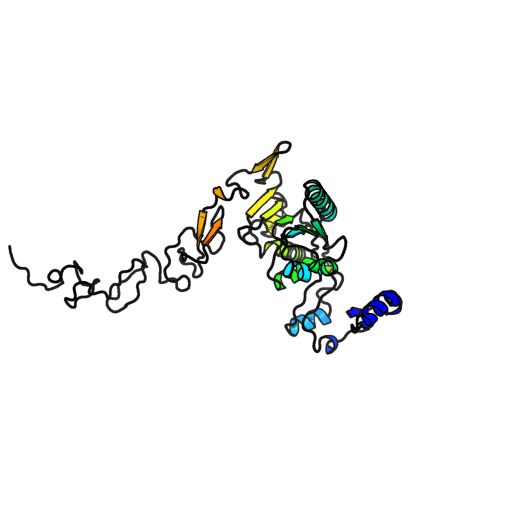 98.38 81 ILE A N 1
ATOM 582 C CA . ILE A 1 81 ? 0.222 7.532 -0.139 1.00 98.38 81 ILE A CA 1
ATOM 583 C C . ILE A 1 81 ? 0.906 7.351 1.212 1.00 98.38 81 ILE A C 1
ATOM 585 O O . ILE A 1 81 ? 0.298 7.534 2.270 1.00 98.38 81 ILE A O 1
ATOM 589 N N . THR A 1 82 ? 2.196 7.014 1.195 1.00 97.56 82 THR A N 1
ATOM 590 C CA . THR A 1 82 ? 3.014 6.887 2.405 1.00 97.56 82 THR A CA 1
ATOM 591 C C . THR A 1 82 ? 4.337 7.646 2.294 1.00 97.56 82 THR A C 1
ATOM 593 O O . THR A 1 82 ? 4.617 8.344 1.327 1.00 97.56 82 THR A O 1
ATOM 596 N N . GLY A 1 83 ? 5.133 7.566 3.355 1.00 96.88 83 GLY A N 1
ATOM 597 C CA . GLY A 1 83 ? 6.377 8.310 3.539 1.00 96.88 83 GLY A CA 1
ATOM 598 C C . GLY A 1 83 ? 6.427 9.065 4.865 1.00 96.88 83 GLY A C 1
ATOM 599 O O . GLY A 1 83 ? 5.497 9.000 5.686 1.00 96.88 83 GLY A O 1
ATOM 600 N N . THR A 1 84 ? 7.537 9.742 5.124 1.00 96.19 84 THR A N 1
ATOM 601 C CA . THR A 1 84 ? 7.789 10.393 6.417 1.00 96.19 84 THR A CA 1
ATOM 602 C C . THR A 1 84 ? 7.083 11.740 6.475 1.00 96.19 84 THR A C 1
ATOM 604 O O . THR A 1 84 ? 6.177 11.930 7.290 1.00 96.19 84 THR A O 1
ATOM 607 N N . LYS A 1 85 ? 7.338 12.621 5.505 1.00 96.00 85 LYS A N 1
ATOM 608 C CA . LYS A 1 85 ? 6.671 13.926 5.361 1.00 96.00 85 LYS A CA 1
ATOM 609 C C . LYS A 1 85 ? 6.010 14.092 4.001 1.00 96.00 85 LYS A C 1
ATOM 611 O O . LYS A 1 85 ? 6.298 13.356 3.065 1.00 96.00 85 LYS A O 1
ATOM 616 N N . GLY A 1 86 ? 5.098 15.055 3.902 1.00 95.88 86 GLY A N 1
ATOM 617 C CA . GLY A 1 86 ? 4.411 15.399 2.652 1.00 95.88 86 GLY A CA 1
ATOM 618 C C . GLY A 1 86 ? 3.147 14.587 2.362 1.00 95.88 86 GLY A C 1
ATOM 619 O O . GLY A 1 86 ? 2.326 15.054 1.588 1.00 95.88 86 GLY A O 1
ATOM 620 N N . LYS A 1 87 ? 2.929 13.452 3.046 1.00 96.19 87 LYS A N 1
ATOM 621 C CA . LYS A 1 87 ? 1.760 12.571 2.856 1.00 96.19 87 LYS A CA 1
ATOM 622 C C . LYS A 1 87 ? 0.430 13.322 2.733 1.00 96.19 87 LYS A C 1
ATOM 624 O O . LYS A 1 87 ? -0.284 13.133 1.758 1.00 96.19 87 LYS A O 1
ATOM 629 N N . SER A 1 88 ? 0.124 14.197 3.687 1.00 94.94 88 SER A N 1
ATOM 630 C CA . SER A 1 88 ? -1.167 14.890 3.766 1.00 94.94 88 SER A CA 1
ATOM 631 C C . SER A 1 88 ? -1.380 15.885 2.639 1.00 94.94 88 SER A C 1
ATOM 633 O O . SER A 1 88 ? -2.439 15.894 2.016 1.00 94.94 88 SER A O 1
ATOM 635 N N . THR A 1 89 ? -0.355 16.679 2.327 1.00 96.06 89 THR A N 1
ATOM 636 C CA . THR A 1 89 ? -0.396 17.614 1.200 1.00 96.06 89 THR A CA 1
ATOM 637 C C . THR A 1 89 ? -0.522 16.862 -0.119 1.00 96.06 89 THR A C 1
ATOM 639 O O . THR A 1 89 ? -1.369 17.214 -0.932 1.00 96.06 89 THR A O 1
ATOM 642 N N . THR A 1 90 ? 0.254 15.792 -0.311 1.00 97.12 90 THR A N 1
ATOM 643 C CA . THR A 1 90 ? 0.181 14.949 -1.511 1.00 97.12 90 THR A CA 1
ATOM 644 C C . THR A 1 90 ? -1.189 14.283 -1.641 1.00 97.12 90 THR A C 1
ATOM 646 O O . THR A 1 90 ? -1.783 14.327 -2.710 1.00 97.12 90 THR A O 1
ATOM 649 N N . THR A 1 91 ? -1.743 13.749 -0.549 1.00 97.06 91 THR A N 1
ATOM 650 C CA . THR A 1 91 ? -3.080 13.130 -0.521 1.00 97.06 91 THR A CA 1
ATOM 651 C C . THR A 1 91 ? -4.159 14.133 -0.907 1.00 97.06 91 THR A C 1
ATOM 653 O O . THR A 1 91 ? -5.003 13.834 -1.752 1.00 97.06 91 THR A O 1
ATOM 656 N N . ALA A 1 92 ? -4.115 15.340 -0.340 1.00 95.94 92 ALA A N 1
ATOM 657 C CA . ALA A 1 92 ? -5.058 16.402 -0.670 1.00 95.94 92 ALA A CA 1
ATOM 658 C C . ALA A 1 92 ? -4.925 16.862 -2.131 1.00 95.94 92 ALA A C 1
ATOM 660 O O . ALA A 1 92 ? -5.938 17.013 -2.813 1.00 95.94 92 ALA A O 1
ATOM 661 N N . LEU A 1 93 ? -3.694 17.043 -2.622 1.00 96.94 93 LEU A N 1
ATOM 662 C CA . LEU A 1 93 ? -3.421 17.478 -3.991 1.00 96.94 93 LEU A CA 1
ATOM 663 C C . LEU A 1 93 ? -3.903 16.446 -5.017 1.00 96.94 93 LEU A C 1
ATOM 665 O O . LEU A 1 93 ? -4.678 16.791 -5.904 1.00 96.94 93 LEU A O 1
ATOM 669 N N . VAL A 1 94 ? -3.525 15.177 -4.850 1.00 96.81 94 VAL A N 1
ATOM 670 C CA . VAL A 1 94 ? -3.954 14.076 -5.725 1.00 96.81 94 VAL A CA 1
ATOM 671 C C . VAL A 1 94 ? -5.476 13.935 -5.719 1.00 96.81 94 VAL A C 1
ATOM 673 O O . VAL A 1 94 ? -6.097 13.850 -6.776 1.00 96.81 94 VAL A O 1
ATOM 676 N N . THR A 1 95 ? -6.102 13.993 -4.540 1.00 96.94 95 THR A N 1
ATOM 677 C CA . THR A 1 95 ? -7.568 13.955 -4.422 1.00 96.94 95 THR A CA 1
ATOM 678 C C . THR A 1 95 ? -8.219 15.112 -5.183 1.00 96.94 95 THR A C 1
ATOM 680 O O . THR A 1 95 ? -9.209 14.907 -5.886 1.00 96.94 95 THR A O 1
ATOM 683 N N . ALA A 1 96 ? -7.676 16.328 -5.065 1.00 97.38 96 ALA A N 1
ATOM 684 C CA . ALA A 1 96 ? -8.192 17.501 -5.764 1.00 97.38 96 ALA A CA 1
ATOM 685 C C . ALA A 1 96 ? -8.047 17.373 -7.288 1.00 97.38 96 ALA A C 1
ATOM 687 O O . ALA A 1 96 ? -9.005 17.659 -8.003 1.00 97.38 96 ALA A O 1
ATOM 688 N N . MET A 1 97 ? -6.900 16.893 -7.777 1.00 97.12 97 MET A N 1
ATOM 689 C CA . MET A 1 97 ? -6.654 16.664 -9.206 1.00 97.12 97 MET A CA 1
ATOM 690 C C . MET A 1 97 ? -7.612 15.616 -9.786 1.00 97.12 97 MET A C 1
ATOM 692 O O . MET A 1 97 ? -8.252 15.866 -10.804 1.00 97.12 97 MET A O 1
ATOM 696 N N . LEU A 1 98 ? -7.792 14.481 -9.103 1.00 97.38 98 LEU A N 1
ATOM 697 C CA . LEU A 1 98 ? -8.708 13.423 -9.542 1.00 97.38 98 LEU A CA 1
ATOM 698 C C . LEU A 1 98 ? -10.170 13.897 -9.577 1.00 97.38 98 LEU A C 1
ATOM 700 O O . LEU A 1 98 ? -10.895 13.609 -10.528 1.00 97.38 98 LEU A O 1
ATOM 704 N N . ARG A 1 99 ? -10.602 14.669 -8.572 1.00 97.75 99 ARG A N 1
ATOM 705 C CA . ARG A 1 99 ? -11.945 15.274 -8.555 1.00 97.75 99 ARG A CA 1
ATOM 706 C C . ARG A 1 99 ? -12.121 16.313 -9.661 1.00 97.75 99 ARG A C 1
ATOM 708 O O . ARG A 1 99 ? -13.174 16.346 -10.289 1.00 97.75 99 ARG A O 1
ATOM 715 N N . ALA A 1 100 ? -11.104 17.138 -9.920 1.00 97.94 100 ALA A N 1
ATOM 716 C CA . ALA A 1 100 ? -11.117 18.105 -11.018 1.00 97.94 100 ALA A CA 1
ATOM 717 C C . ALA A 1 100 ? -11.193 17.415 -12.392 1.00 97.94 100 ALA A C 1
ATOM 719 O O . ALA A 1 100 ? -11.858 17.923 -13.290 1.00 97.94 100 ALA A O 1
ATOM 720 N N . ALA A 1 101 ? -10.610 16.220 -12.521 1.00 97.00 101 ALA A N 1
ATOM 721 C CA . ALA A 1 101 ? -10.748 15.344 -13.684 1.00 97.00 101 ALA A CA 1
ATOM 722 C C . ALA A 1 101 ? -12.109 14.611 -13.761 1.00 97.00 101 ALA A C 1
ATOM 724 O O . ALA A 1 101 ? -12.286 13.711 -14.578 1.00 97.00 101 ALA A O 1
ATOM 725 N N . GLY A 1 102 ? -13.079 14.958 -12.905 1.00 97.44 102 GLY A N 1
ATOM 726 C CA . GLY A 1 102 ? -14.431 14.393 -12.922 1.00 97.44 102 GLY A CA 1
ATOM 727 C C . GLY A 1 102 ? -14.562 13.008 -12.280 1.00 97.44 102 GLY A C 1
ATOM 728 O O . GLY A 1 102 ? -15.619 12.387 -12.397 1.00 97.44 102 GLY A O 1
ATOM 729 N N . ARG A 1 103 ? -13.526 12.505 -11.593 1.00 98.00 103 ARG A N 1
ATOM 730 C CA . ARG A 1 103 ? -13.590 11.213 -10.895 1.00 98.00 103 ARG A CA 1
ATOM 731 C C . ARG A 1 103 ? -14.311 11.347 -9.556 1.00 98.00 103 ARG A C 1
ATOM 733 O O . ARG A 1 103 ? -14.171 12.344 -8.844 1.00 98.00 103 ARG A O 1
ATOM 740 N N . ARG A 1 104 ? -15.045 10.300 -9.175 1.00 97.31 104 ARG A N 1
ATOM 741 C CA . ARG A 1 104 ? -15.620 10.160 -7.832 1.00 97.31 104 ARG A CA 1
ATOM 742 C C . ARG A 1 104 ? -14.545 9.594 -6.907 1.00 97.31 104 ARG A C 1
ATOM 744 O O . ARG A 1 104 ? -14.044 8.501 -7.144 1.00 97.31 104 ARG A O 1
ATOM 751 N N . VAL A 1 105 ? -14.144 10.376 -5.904 1.00 96.56 105 VAL A N 1
ATOM 752 C CA . VAL A 1 105 ? -12.986 10.061 -5.053 1.00 96.56 105 VAL A CA 1
ATOM 753 C C . VAL A 1 105 ? -13.359 10.088 -3.579 1.00 96.56 105 VAL A C 1
ATOM 755 O O . VAL A 1 105 ? -13.761 11.139 -3.057 1.00 96.56 105 VAL A O 1
ATOM 758 N N . HIS A 1 106 ? -13.121 8.965 -2.911 1.00 95.25 106 HIS A N 1
ATOM 759 C CA . HIS A 1 106 ? -13.263 8.775 -1.471 1.00 95.25 106 HIS A CA 1
ATOM 760 C C . HIS A 1 106 ? -11.888 8.879 -0.815 1.00 95.25 106 HIS A C 1
ATOM 762 O O . HIS A 1 106 ? -10.994 8.078 -1.079 1.00 95.25 106 HIS A O 1
ATOM 768 N N . GLN A 1 107 ? -11.691 9.904 0.008 1.00 94.31 107 GLN A N 1
ATOM 769 C CA . GLN A 1 107 ? -10.414 10.162 0.671 1.00 94.31 107 GLN A CA 1
ATOM 770 C C . GLN A 1 107 ? -10.477 9.681 2.121 1.00 94.31 107 GLN A C 1
ATOM 772 O O . GLN A 1 107 ? -11.413 10.036 2.835 1.00 94.31 107 GLN A O 1
ATOM 777 N N . GLY A 1 108 ? -9.460 8.952 2.580 1.00 91.62 108 GLY A N 1
ATOM 778 C CA . GLY A 1 108 ? -9.375 8.523 3.975 1.00 91.62 108 GLY A CA 1
ATOM 779 C C . GLY A 1 108 ? -7.984 8.082 4.415 1.00 91.62 108 GLY A C 1
ATOM 780 O O . GLY A 1 108 ? -6.966 8.497 3.860 1.00 91.62 108 GLY A O 1
ATOM 781 N N . GLY A 1 109 ? -7.943 7.224 5.436 1.00 86.19 109 GLY A N 1
ATOM 782 C CA . GLY A 1 109 ? -6.710 6.759 6.067 1.00 86.19 109 GLY A CA 1
ATOM 783 C C . GLY A 1 109 ? -6.377 7.560 7.325 1.00 86.19 109 GLY A C 1
ATOM 784 O O . GLY A 1 109 ? -7.215 7.725 8.204 1.00 86.19 109 GLY A O 1
ATOM 785 N N . ASN A 1 110 ? -5.128 8.009 7.463 1.00 82.12 110 ASN A N 1
ATOM 786 C CA . ASN A 1 110 ? -4.654 8.745 8.644 1.00 82.12 110 ASN A CA 1
ATOM 787 C C . ASN A 1 110 ? -5.296 10.141 8.809 1.00 82.12 110 ASN A C 1
ATOM 789 O O . ASN A 1 110 ? -5.238 10.721 9.892 1.00 82.12 110 ASN A O 1
ATOM 793 N N . ILE A 1 111 ? -5.894 10.687 7.746 1.00 71.38 111 ILE A N 1
ATOM 794 C CA . ILE A 1 111 ? -6.578 11.985 7.734 1.00 71.38 111 ILE A CA 1
ATOM 795 C C . ILE A 1 111 ? -7.919 11.840 7.013 1.00 71.38 111 ILE A C 1
ATOM 797 O O . ILE A 1 111 ? -8.033 11.079 6.054 1.00 71.38 111 ILE A O 1
ATOM 801 N N . GLY A 1 112 ? -8.913 12.614 7.452 1.00 69.56 112 GLY A N 1
ATOM 802 C CA . GLY A 1 112 ? -10.238 12.671 6.842 1.00 69.56 112 GLY A CA 1
ATOM 803 C C . GLY A 1 112 ? -11.282 11.902 7.644 1.00 69.56 112 GLY A C 1
ATOM 804 O O . GLY A 1 112 ? -11.207 11.833 8.873 1.00 69.56 112 GLY A O 1
ATOM 805 N N . HIS A 1 113 ? -12.276 11.367 6.941 1.00 76.75 113 HIS A N 1
ATOM 806 C CA . HIS A 1 113 ? -13.355 10.585 7.533 1.00 76.75 113 HIS A CA 1
ATOM 807 C C . HIS A 1 113 ? -12.998 9.086 7.530 1.00 76.75 113 HIS A C 1
ATOM 809 O O . HIS A 1 113 ? -12.356 8.619 6.585 1.00 76.75 113 HIS A O 1
ATOM 815 N N . PRO A 1 114 ? -13.373 8.317 8.573 1.00 83.69 114 PRO A N 1
ATOM 816 C CA . PRO A 1 114 ? -13.196 6.867 8.575 1.00 83.69 114 PRO A CA 1
ATOM 817 C C . PRO A 1 114 ? -13.992 6.221 7.435 1.00 83.69 114 PRO A C 1
ATOM 819 O O . PRO A 1 114 ? -15.225 6.223 7.450 1.00 83.69 114 PRO A O 1
ATOM 822 N N . LEU A 1 115 ? -13.289 5.645 6.461 1.00 88.81 115 LEU A N 1
ATOM 823 C CA . LEU A 1 115 ? -13.913 5.096 5.255 1.00 88.81 115 LEU A CA 1
ATOM 824 C C . LEU A 1 115 ? -14.716 3.826 5.522 1.00 88.81 115 LEU A C 1
ATOM 826 O O . LEU A 1 115 ? -15.561 3.464 4.708 1.00 88.81 115 LEU A O 1
ATOM 830 N N . VAL A 1 116 ? -14.527 3.166 6.668 1.00 89.19 116 VAL A N 1
ATOM 831 C CA . VAL A 1 116 ? -15.364 2.027 7.061 1.00 89.19 116 VAL A CA 1
ATOM 832 C C . VAL A 1 116 ? -16.857 2.369 7.076 1.00 89.19 116 VAL A C 1
ATOM 834 O O . VAL A 1 116 ? -17.672 1.519 6.727 1.00 89.19 116 VAL A O 1
ATOM 837 N N . ALA A 1 117 ? -17.225 3.609 7.420 1.00 86.62 117 ALA A N 1
ATOM 838 C CA . ALA A 1 117 ? -18.619 4.056 7.426 1.00 86.62 117 ALA A CA 1
ATOM 839 C C . ALA A 1 117 ? -19.180 4.277 6.010 1.00 86.62 117 ALA A C 1
ATOM 841 O O . ALA A 1 117 ? -20.391 4.233 5.804 1.00 86.62 117 ALA A O 1
ATOM 842 N N . GLU A 1 118 ? -18.301 4.503 5.037 1.00 88.88 118 GLU A N 1
ATOM 843 C CA . GLU A 1 118 ? -18.648 4.796 3.648 1.00 88.88 118 GLU A CA 1
ATOM 844 C C . GLU A 1 118 ? -18.513 3.567 2.746 1.00 88.88 118 GLU A C 1
ATOM 846 O O . GLU A 1 118 ? -19.005 3.592 1.626 1.00 88.88 118 GLU A O 1
ATOM 851 N N . LEU A 1 119 ? -17.916 2.473 3.236 1.00 90.69 119 LEU A N 1
ATOM 852 C CA . LEU A 1 119 ? -17.558 1.290 2.449 1.00 90.69 119 LEU A CA 1
ATOM 853 C C . LEU A 1 119 ? -18.715 0.733 1.601 1.00 90.69 119 LEU A C 1
ATOM 855 O O . LEU A 1 119 ? -18.490 0.317 0.471 1.00 90.69 119 LEU A O 1
ATOM 859 N N . GLY A 1 120 ? -19.951 0.758 2.114 1.00 91.00 120 GLY A N 1
ATOM 860 C CA . GLY A 1 120 ? -21.143 0.303 1.382 1.00 91.00 120 GLY A CA 1
ATOM 861 C C . GLY A 1 120 ? -21.621 1.239 0.262 1.00 91.00 120 GLY A C 1
ATOM 862 O O . GLY A 1 120 ? -22.481 0.853 -0.524 1.00 91.00 120 GLY A O 1
ATOM 863 N N . HIS A 1 121 ? -21.086 2.456 0.186 1.00 92.69 121 HIS A N 1
ATOM 864 C CA . HIS A 1 121 ? -21.398 3.466 -0.828 1.00 92.69 121 HIS A CA 1
ATOM 865 C C . HIS A 1 121 ? -20.264 3.668 -1.845 1.00 92.69 121 HIS A C 1
ATOM 867 O O . HIS A 1 121 ? -20.436 4.441 -2.785 1.00 92.69 121 HIS A O 1
ATOM 873 N N . ILE A 1 122 ? -19.118 3.003 -1.663 1.00 95.88 122 ILE A N 1
ATOM 874 C CA . ILE A 1 122 ? -17.993 3.057 -2.601 1.00 95.88 122 ILE A CA 1
ATOM 875 C C . ILE A 1 122 ? -18.279 2.073 -3.737 1.00 95.88 122 ILE A C 1
ATOM 877 O O . ILE A 1 122 ? -18.231 0.857 -3.542 1.00 95.88 122 ILE A O 1
ATOM 881 N N . ALA A 1 123 ? -18.590 2.595 -4.920 1.00 96.56 123 ALA A N 1
ATOM 882 C CA . ALA A 1 123 ? -18.811 1.785 -6.111 1.00 96.56 123 ALA A CA 1
ATOM 883 C C . ALA A 1 123 ? -17.476 1.315 -6.711 1.00 96.56 123 ALA A C 1
ATOM 885 O O . ALA A 1 123 ? -16.443 1.945 -6.508 1.00 96.56 123 ALA A O 1
ATOM 886 N N . ALA A 1 124 ? -17.478 0.217 -7.470 1.00 96.44 124 ALA A N 1
ATOM 887 C CA . ALA A 1 124 ? -16.253 -0.351 -8.046 1.00 96.44 124 ALA A CA 1
ATOM 888 C C . ALA A 1 124 ? -15.556 0.568 -9.076 1.00 96.44 124 ALA A C 1
ATOM 890 O O . ALA A 1 124 ? -14.361 0.420 -9.307 1.00 96.44 124 ALA A O 1
ATOM 891 N N . ASP A 1 125 ? -16.284 1.516 -9.675 1.00 96.38 125 ASP A N 1
ATOM 892 C CA . ASP A 1 125 ? -15.774 2.516 -10.625 1.00 96.38 125 ASP A CA 1
ATOM 893 C C . ASP A 1 125 ? -15.279 3.816 -9.955 1.00 96.38 125 ASP A C 1
ATOM 895 O O . ASP A 1 125 ? -14.727 4.700 -10.625 1.00 96.38 125 ASP A O 1
ATOM 899 N N . ASP A 1 126 ? -15.451 3.932 -8.635 1.00 97.62 126 ASP A N 1
ATOM 900 C CA . ASP A 1 126 ? -14.906 5.031 -7.841 1.00 97.62 126 ASP A CA 1
ATOM 901 C C . ASP A 1 126 ? -13.388 4.906 -7.672 1.00 97.62 126 ASP A C 1
ATOM 903 O O . ASP A 1 126 ? -12.759 3.939 -8.091 1.00 97.62 126 ASP A O 1
ATOM 907 N N . LEU A 1 127 ? -12.777 5.898 -7.028 1.00 97.81 127 LEU A N 1
ATOM 908 C CA . LEU A 1 127 ? -11.390 5.842 -6.580 1.00 97.81 127 LEU A CA 1
ATOM 909 C C . LEU A 1 127 ? -11.316 6.038 -5.073 1.00 97.81 127 LEU A C 1
ATOM 911 O O . LEU A 1 127 ? -12.006 6.896 -4.516 1.00 97.81 127 LEU A O 1
ATOM 915 N N . VAL A 1 128 ? -10.418 5.304 -4.424 1.00 97.06 128 VAL A N 1
ATOM 916 C CA . VAL A 1 128 ? -10.085 5.530 -3.017 1.00 97.06 128 VAL A CA 1
ATOM 917 C C . VAL A 1 128 ? -8.669 6.062 -2.902 1.00 97.06 128 VAL A C 1
ATOM 919 O O . VAL A 1 128 ? -7.740 5.466 -3.432 1.00 97.06 128 VAL A O 1
ATOM 922 N N . VAL A 1 129 ? -8.490 7.166 -2.181 1.00 97.00 129 VAL A N 1
ATOM 923 C CA . VAL A 1 129 ? -7.170 7.735 -1.888 1.00 97.00 129 VAL A CA 1
ATOM 924 C C . VAL A 1 129 ? -6.917 7.640 -0.387 1.00 97.00 129 VAL A C 1
ATOM 926 O O . VAL A 1 129 ? -7.608 8.274 0.412 1.00 97.00 129 VAL A O 1
ATOM 929 N N . LEU A 1 130 ? -5.927 6.836 -0.001 1.00 95.94 130 LEU A N 1
ATOM 930 C CA . LEU A 1 130 ? -5.576 6.563 1.389 1.00 95.94 130 LEU A CA 1
ATOM 931 C C . LEU A 1 130 ? -4.259 7.232 1.773 1.00 95.94 130 LEU A C 1
ATOM 933 O O . LEU A 1 130 ? -3.204 6.902 1.232 1.00 95.94 130 LEU A O 1
ATOM 937 N N . GLU A 1 131 ? -4.289 8.087 2.794 1.00 95.69 131 GLU A N 1
ATOM 938 C CA . GLU A 1 131 ? -3.072 8.446 3.520 1.00 95.69 131 GLU A CA 1
ATOM 939 C C . GLU A 1 131 ? -2.689 7.309 4.479 1.00 95.69 131 GLU A C 1
ATOM 941 O O . GLU A 1 131 ? -3.422 7.008 5.421 1.00 95.69 131 GLU A O 1
ATOM 946 N N . LEU A 1 132 ? -1.511 6.710 4.296 1.00 95.19 132 LEU A N 1
ATOM 947 C CA . LEU A 1 132 ? -1.082 5.525 5.040 1.00 95.19 132 LEU A CA 1
ATOM 948 C C . LEU A 1 132 ? 0.102 5.835 5.970 1.00 95.19 132 LEU A C 1
ATOM 950 O O . LEU A 1 132 ? 1.243 6.065 5.545 1.00 95.19 132 LEU A O 1
ATOM 954 N N . SER A 1 133 ? -0.153 5.823 7.280 1.00 93.94 133 SER A N 1
ATOM 955 C CA . SER A 1 133 ? 0.882 5.936 8.317 1.00 93.94 133 SER A CA 1
ATOM 956 C C . SER A 1 133 ? 1.633 4.612 8.529 1.00 93.94 133 SER A C 1
ATOM 958 O O . SER A 1 133 ? 1.149 3.538 8.177 1.00 93.94 133 SER A O 1
ATOM 960 N N . SER A 1 134 ? 2.815 4.661 9.156 1.00 94.06 134 SER A N 1
ATOM 961 C CA . SER A 1 134 ? 3.549 3.433 9.514 1.00 94.06 134 SER A CA 1
ATOM 962 C C . SER A 1 134 ? 2.803 2.581 10.550 1.00 94.06 134 SER A C 1
ATOM 964 O O . SER A 1 134 ? 2.962 1.366 10.561 1.00 94.06 134 SER A O 1
ATOM 966 N N . PHE A 1 135 ? 1.970 3.192 11.400 1.00 91.88 135 PHE A N 1
ATOM 967 C CA . PHE A 1 135 ? 1.166 2.474 12.394 1.00 91.88 135 PHE A CA 1
ATOM 968 C C . PHE A 1 135 ? 0.028 1.677 11.755 1.00 91.88 135 PHE A C 1
ATOM 970 O O . PHE A 1 135 ? -0.235 0.551 12.167 1.00 91.88 135 PHE A O 1
ATOM 977 N N . GLN A 1 136 ? -0.618 2.239 10.729 1.00 91.25 136 GLN A N 1
ATOM 978 C CA . GLN A 1 136 ? -1.630 1.525 9.946 1.00 91.25 136 GLN A CA 1
ATOM 979 C C . GLN A 1 136 ? -0.997 0.386 9.142 1.00 91.25 136 GLN A C 1
ATOM 981 O O . GLN A 1 136 ? -1.505 -0.736 9.169 1.00 91.25 136 GLN A O 1
ATOM 986 N N . LEU A 1 137 ? 0.145 0.665 8.502 1.00 92.88 137 LEU A N 1
ATOM 987 C CA . LEU A 1 137 ? 0.824 -0.288 7.625 1.00 92.88 137 LEU A CA 1
ATOM 988 C C . LEU A 1 137 ? 1.495 -1.459 8.356 1.00 92.88 137 LEU A C 1
ATOM 990 O O . LEU A 1 137 ? 1.723 -2.515 7.767 1.00 92.88 137 LEU A O 1
ATOM 994 N N . TRP A 1 138 ? 1.755 -1.316 9.659 1.00 91.25 138 TRP A N 1
ATOM 995 C CA . TRP A 1 138 ? 2.358 -2.364 10.487 1.00 91.25 138 TRP A CA 1
ATOM 996 C C . TRP A 1 138 ? 1.629 -3.712 10.379 1.00 91.25 138 TRP A C 1
ATOM 998 O O . TRP A 1 138 ? 2.263 -4.765 10.305 1.00 91.25 138 TRP A O 1
ATOM 1008 N N . TRP A 1 139 ? 0.295 -3.678 10.317 1.00 88.25 139 TRP A N 1
ATOM 1009 C CA . TRP A 1 139 ? -0.542 -4.877 10.253 1.00 88.25 139 TRP A CA 1
ATOM 1010 C C . TRP A 1 139 ? -0.921 -5.289 8.822 1.00 88.25 139 TRP A C 1
ATOM 1012 O O . TRP A 1 139 ? -1.568 -6.316 8.648 1.00 88.25 139 TRP A O 1
ATOM 1022 N N . THR A 1 140 ? -0.536 -4.532 7.789 1.00 90.50 140 THR A N 1
ATOM 1023 C CA . THR A 1 140 ? -1.028 -4.739 6.409 1.00 90.50 140 THR A CA 1
ATOM 1024 C C . THR A 1 140 ? -0.595 -6.074 5.815 1.00 90.50 140 THR A C 1
ATOM 1026 O O . THR A 1 140 ? -1.374 -6.714 5.118 1.00 90.50 140 THR A O 1
ATOM 1029 N N . ARG A 1 141 ? 0.578 -6.599 6.192 1.00 89.94 141 ARG A N 1
ATOM 1030 C CA . ARG A 1 141 ? 1.004 -7.937 5.740 1.00 89.94 141 ARG A CA 1
ATOM 1031 C C . ARG A 1 141 ? 0.057 -9.066 6.157 1.00 89.94 141 ARG A C 1
ATOM 1033 O O . ARG A 1 141 ? 0.075 -10.125 5.548 1.00 89.94 141 ARG A O 1
ATOM 1040 N N . ARG A 1 142 ? -0.784 -8.850 7.176 1.00 86.56 142 ARG A N 1
ATOM 1041 C CA . ARG A 1 142 ? -1.790 -9.828 7.623 1.00 86.56 142 ARG A CA 1
ATOM 1042 C C . ARG A 1 142 ? -2.971 -9.958 6.663 1.00 86.56 142 ARG A C 1
ATOM 1044 O O . ARG A 1 142 ? -3.659 -10.966 6.734 1.00 86.56 142 ARG A O 1
ATOM 1051 N N . ILE A 1 143 ? -3.224 -8.951 5.824 1.00 90.81 143 ILE A N 1
ATOM 1052 C CA . ILE A 1 143 ? -4.313 -8.982 4.837 1.00 90.81 143 ILE A CA 1
ATOM 1053 C C . ILE A 1 143 ? -3.826 -9.329 3.426 1.00 90.81 143 ILE A C 1
ATOM 1055 O O . ILE A 1 143 ? -4.661 -9.424 2.537 1.00 90.81 143 ILE A O 1
ATOM 1059 N N . GLN A 1 144 ? -2.506 -9.475 3.232 1.00 91.88 144 GLN A N 1
ATOM 1060 C CA . GLN A 1 144 ? -1.868 -9.817 1.952 1.00 91.88 144 GLN A CA 1
ATOM 1061 C C . GLN A 1 144 ? -2.394 -8.995 0.764 1.00 91.88 144 GLN A C 1
ATOM 1063 O O . GLN A 1 144 ? -2.647 -9.513 -0.318 1.00 91.88 144 GLN A O 1
ATOM 1068 N N . ARG A 1 145 ? -2.609 -7.694 0.985 1.00 93.62 145 ARG A N 1
ATOM 1069 C CA . ARG A 1 145 ? -3.148 -6.785 -0.025 1.00 93.62 145 ARG A CA 1
ATOM 1070 C C . ARG A 1 145 ? -2.461 -5.433 0.057 1.00 93.62 145 ARG A C 1
ATOM 1072 O O . ARG A 1 145 ? -2.318 -4.871 1.145 1.00 93.62 145 ARG A O 1
ATOM 1079 N N . SER A 1 146 ? -2.106 -4.919 -1.111 1.00 96.56 146 SER A N 1
ATOM 1080 C CA . SER A 1 146 ? -1.518 -3.601 -1.318 1.00 96.56 146 SER A CA 1
ATOM 1081 C C . SER A 1 146 ? -2.493 -2.666 -2.047 1.00 96.56 146 SER A C 1
ATOM 1083 O O . SER A 1 146 ? -3.437 -3.139 -2.684 1.00 96.56 146 SER A O 1
ATOM 1085 N N . PRO A 1 147 ? -2.315 -1.336 -1.945 1.00 97.38 147 PRO A N 1
ATOM 1086 C CA . PRO A 1 147 ? -2.943 -0.390 -2.860 1.00 97.38 147 PRO A CA 1
ATOM 1087 C C . PRO A 1 147 ? -2.492 -0.631 -4.304 1.00 97.38 147 PRO A C 1
ATOM 1089 O O . PRO A 1 147 ? -1.314 -0.910 -4.544 1.00 97.38 147 PRO A O 1
ATOM 1092 N N . ASN A 1 148 ? -3.412 -0.437 -5.248 1.00 97.12 148 ASN A N 1
ATOM 1093 C CA . ASN A 1 148 ? -3.130 -0.596 -6.672 1.00 97.12 148 ASN A CA 1
ATOM 1094 C C . ASN A 1 148 ? -2.083 0.393 -7.171 1.00 97.12 148 ASN A C 1
ATOM 1096 O O . ASN A 1 148 ? -1.237 0.068 -7.989 1.00 97.12 148 ASN A O 1
ATOM 1100 N N . VAL A 1 149 ? -2.103 1.610 -6.636 1.00 97.56 149 VAL A N 1
ATOM 1101 C CA . VAL A 1 149 ? -1.038 2.582 -6.868 1.00 97.56 149 VAL A CA 1
ATOM 1102 C C . VAL A 1 149 ? -0.497 3.015 -5.522 1.00 97.56 149 VAL A C 1
ATOM 1104 O O . VAL A 1 149 ? -1.245 3.525 -4.690 1.00 97.56 149 VAL A O 1
ATOM 1107 N N . THR A 1 150 ? 0.799 2.845 -5.298 1.00 98.25 150 THR A N 1
ATOM 1108 C CA . THR A 1 150 ? 1.458 3.280 -4.065 1.00 98.25 150 THR A CA 1
ATOM 1109 C C . THR A 1 150 ? 2.452 4.388 -4.365 1.00 98.25 150 THR A C 1
ATOM 1111 O O . THR A 1 150 ? 3.425 4.174 -5.077 1.00 98.25 150 THR A O 1
ATOM 1114 N N . LEU A 1 151 ? 2.243 5.566 -3.780 1.00 97.94 151 LEU A N 1
ATOM 1115 C CA . LEU A 1 151 ? 3.173 6.688 -3.848 1.00 97.94 151 LEU A CA 1
ATOM 1116 C C . LEU A 1 151 ? 3.943 6.814 -2.537 1.00 97.94 151 LEU A C 1
ATOM 1118 O O . LEU A 1 151 ? 3.363 6.934 -1.451 1.00 97.94 151 LEU A O 1
ATOM 1122 N N . VAL A 1 152 ? 5.267 6.845 -2.648 1.00 98.12 152 VAL A N 1
ATOM 1123 C CA . VAL A 1 152 ? 6.184 7.081 -1.533 1.00 98.12 152 VAL A CA 1
ATOM 1124 C C . VAL A 1 152 ? 6.790 8.472 -1.664 1.00 98.12 152 VAL A C 1
ATOM 1126 O O . VAL A 1 152 ? 7.423 8.796 -2.663 1.00 98.12 152 VAL A O 1
ATOM 1129 N N . THR A 1 153 ? 6.605 9.315 -0.647 1.00 97.44 153 THR A N 1
ATOM 1130 C CA . THR A 1 153 ? 7.109 10.697 -0.687 1.00 97.44 153 THR A CA 1
ATOM 1131 C C . THR A 1 153 ? 8.577 10.830 -0.283 1.00 97.44 153 THR A C 1
ATOM 1133 O O . THR A 1 153 ? 9.273 11.685 -0.814 1.00 97.44 153 THR A O 1
ATOM 1136 N N . ASN A 1 154 ? 9.019 10.090 0.737 1.00 97.00 154 ASN A N 1
ATOM 1137 C CA . ASN A 1 154 ? 10.382 10.089 1.296 1.00 97.00 154 ASN A CA 1
ATOM 1138 C C . ASN A 1 154 ? 10.455 9.155 2.511 1.00 97.00 154 ASN A C 1
ATOM 1140 O O . ASN A 1 154 ? 9.435 8.863 3.156 1.00 97.00 154 ASN A O 1
ATOM 1144 N N . LEU A 1 155 ? 11.667 8.765 2.897 1.00 96.94 155 LEU A N 1
ATOM 1145 C CA . LEU A 1 155 ? 11.935 7.958 4.075 1.00 96.94 155 LEU A CA 1
ATOM 1146 C C . LEU A 1 155 ? 13.109 8.515 4.891 1.00 96.94 155 LEU A C 1
ATOM 1148 O O . LEU A 1 155 ? 14.226 8.638 4.416 1.00 96.94 155 LEU A O 1
ATOM 1152 N N . PHE A 1 156 ? 12.864 8.828 6.163 1.00 94.69 156 PHE A N 1
ATOM 1153 C CA . PHE A 1 156 ? 13.916 9.196 7.112 1.00 94.69 156 PHE A CA 1
ATOM 1154 C C . PHE A 1 156 ? 13.469 8.911 8.555 1.00 94.69 156 PHE A C 1
ATOM 1156 O O . PHE A 1 156 ? 12.280 8.659 8.778 1.00 94.69 156 PHE A O 1
ATOM 1163 N N . PRO A 1 157 ? 14.389 8.903 9.543 1.00 94.25 157 PRO A N 1
ATOM 1164 C CA . PRO A 1 157 ? 14.067 8.545 10.924 1.00 94.25 157 PRO A CA 1
ATOM 1165 C C . PRO A 1 157 ? 12.932 9.375 11.539 1.00 94.25 157 PRO A C 1
ATOM 1167 O O . PRO A 1 157 ? 13.075 10.572 11.774 1.00 94.25 157 PRO A O 1
ATOM 1170 N N . GLU A 1 158 ? 11.818 8.713 11.855 1.00 93.12 158 GLU A N 1
ATOM 1171 C CA . GLU A 1 158 ? 10.693 9.264 12.614 1.00 93.12 158 GLU A CA 1
ATOM 1172 C C . GLU A 1 158 ? 9.975 8.136 13.378 1.00 93.12 158 GLU A C 1
ATOM 1174 O O . GLU A 1 158 ? 10.053 6.968 12.996 1.00 93.12 158 GLU A O 1
ATOM 1179 N N . HIS A 1 159 ? 9.284 8.472 14.473 1.00 89.88 159 HIS A N 1
ATOM 1180 C CA . HIS A 1 159 ? 8.525 7.523 15.302 1.00 89.88 159 HIS A CA 1
ATOM 1181 C C . HIS A 1 159 ? 9.348 6.330 15.835 1.00 89.88 159 HIS A C 1
ATOM 1183 O O . HIS A 1 159 ? 8.833 5.221 16.000 1.00 89.88 159 HIS A O 1
ATOM 1189 N N . LEU A 1 160 ? 10.643 6.532 16.099 1.00 90.56 160 LEU A N 1
ATOM 1190 C CA . LEU A 1 160 ? 11.522 5.483 16.632 1.00 90.56 160 LEU A CA 1
ATOM 1191 C C . LEU A 1 160 ? 11.180 5.094 18.077 1.00 90.56 160 LEU A C 1
ATOM 1193 O O . LEU A 1 160 ? 11.497 3.992 18.498 1.00 90.56 160 LEU A O 1
ATOM 1197 N N . ASP A 1 161 ? 10.479 5.953 18.811 1.00 89.75 161 ASP A N 1
ATOM 1198 C CA . ASP A 1 161 ? 9.848 5.622 20.091 1.00 89.75 161 ASP A CA 1
ATOM 1199 C C . ASP A 1 161 ? 8.846 4.462 19.967 1.00 89.75 161 ASP A C 1
ATOM 1201 O O . ASP A 1 161 ? 8.685 3.681 20.900 1.00 89.75 161 ASP A O 1
ATOM 1205 N N . ARG A 1 162 ? 8.203 4.333 18.799 1.00 88.69 162 ARG A N 1
ATOM 1206 C CA . ARG A 1 162 ? 7.215 3.289 18.491 1.00 88.69 162 ARG A CA 1
ATOM 1207 C C . ARG A 1 162 ? 7.813 2.102 17.744 1.00 88.69 162 ARG A C 1
ATOM 1209 O O . ARG A 1 162 ? 7.387 0.977 17.955 1.00 88.69 162 ARG A O 1
ATOM 1216 N N . HIS A 1 163 ? 8.754 2.350 16.834 1.00 90.38 163 HIS A N 1
ATOM 1217 C CA . HIS A 1 163 ? 9.323 1.314 15.957 1.00 90.38 163 HIS A CA 1
ATOM 1218 C C . HIS A 1 163 ? 10.674 0.770 16.451 1.00 90.38 163 HIS A C 1
ATOM 1220 O O . HIS A 1 163 ? 11.165 -0.243 15.951 1.00 90.38 163 HIS A O 1
ATOM 1226 N N . GLY A 1 164 ? 11.305 1.437 17.418 1.00 91.19 164 GLY A N 1
ATOM 1227 C CA . GLY A 1 164 ? 12.625 1.120 17.967 1.00 91.19 164 GLY A CA 1
ATOM 1228 C C . GLY A 1 164 ? 13.786 1.541 17.061 1.00 91.19 164 GLY A C 1
ATOM 1229 O O . GLY A 1 164 ? 14.710 2.216 17.505 1.00 91.19 164 GLY A O 1
ATOM 1230 N N . ARG A 1 165 ? 13.740 1.168 15.777 1.00 92.12 165 ARG A N 1
ATOM 1231 C CA . ARG A 1 165 ? 14.799 1.434 14.788 1.00 92.12 165 ARG A CA 1
ATOM 1232 C C . ARG A 1 165 ? 14.236 1.774 13.409 1.00 92.12 165 ARG A C 1
ATOM 1234 O O . ARG A 1 165 ? 13.121 1.371 13.076 1.00 92.12 165 ARG A O 1
ATOM 1241 N N . LEU A 1 166 ? 15.027 2.489 12.600 1.00 92.62 166 LEU A N 1
ATOM 1242 C CA . LEU A 1 166 ? 14.630 2.933 11.255 1.00 92.62 166 LEU A CA 1
ATOM 1243 C C . LEU A 1 166 ? 14.201 1.759 10.368 1.00 92.62 166 LEU A C 1
ATOM 1245 O O . LEU A 1 166 ? 13.197 1.862 9.678 1.00 92.62 166 LEU A O 1
ATOM 1249 N N . GLU A 1 167 ? 14.900 0.629 10.444 1.00 93.00 167 GLU A N 1
ATOM 1250 C CA . GLU A 1 167 ? 14.584 -0.580 9.675 1.00 93.00 167 GLU A CA 1
ATOM 1251 C C . GLU A 1 167 ? 13.156 -1.090 9.925 1.00 93.00 167 GLU A C 1
ATOM 1253 O O . GLU A 1 167 ? 12.446 -1.439 8.987 1.00 93.00 167 GLU A O 1
ATOM 1258 N N . HIS A 1 168 ? 12.687 -1.087 11.178 1.00 93.31 168 HIS A N 1
ATOM 1259 C CA . HIS A 1 168 ? 11.317 -1.497 11.499 1.00 93.31 168 HIS A CA 1
ATOM 1260 C C . HIS A 1 168 ? 10.288 -0.508 10.951 1.00 93.31 168 HIS A C 1
ATOM 1262 O O . HIS A 1 168 ? 9.279 -0.924 10.384 1.00 93.31 168 HIS A O 1
ATOM 1268 N N . TYR A 1 169 ? 10.566 0.791 11.069 1.00 95.44 169 TYR A N 1
ATOM 1269 C CA . TYR A 1 169 ? 9.725 1.847 10.509 1.00 95.44 169 TYR A CA 1
ATOM 1270 C C . TYR A 1 169 ? 9.648 1.768 8.976 1.00 95.44 169 TYR A C 1
ATOM 1272 O O . TYR A 1 169 ? 8.559 1.854 8.400 1.00 95.44 169 TYR A O 1
ATOM 1280 N N . ALA A 1 170 ? 10.788 1.542 8.322 1.00 95.75 170 ALA A N 1
ATOM 1281 C CA . ALA A 1 170 ? 10.899 1.346 6.885 1.00 95.75 170 ALA A CA 1
ATOM 1282 C C . ALA A 1 170 ? 10.118 0.104 6.442 1.00 95.75 170 ALA A C 1
ATOM 1284 O O . ALA A 1 170 ? 9.237 0.191 5.589 1.00 95.75 170 ALA A O 1
ATOM 1285 N N . ARG A 1 171 ? 10.352 -1.039 7.096 1.00 94.81 171 ARG A N 1
ATOM 1286 C CA . ARG A 1 171 ? 9.633 -2.290 6.835 1.00 94.81 171 ARG A CA 1
ATOM 1287 C C . ARG A 1 171 ? 8.127 -2.135 7.023 1.00 94.81 171 ARG A C 1
ATOM 1289 O O . ARG A 1 171 ? 7.366 -2.706 6.242 1.00 94.81 171 ARG A O 1
ATOM 1296 N N . ALA A 1 172 ? 7.680 -1.381 8.029 1.00 94.12 172 ALA A N 1
ATOM 1297 C CA . ALA A 1 172 ? 6.263 -1.104 8.232 1.00 94.12 172 ALA A CA 1
ATOM 1298 C C . ALA A 1 172 ? 5.671 -0.389 7.014 1.00 94.12 172 ALA A C 1
ATOM 1300 O O . ALA A 1 172 ? 4.675 -0.848 6.478 1.00 94.12 172 ALA A O 1
ATOM 1301 N N . LYS A 1 173 ? 6.311 0.676 6.518 1.00 96.81 173 LYS A N 1
ATOM 1302 C CA . LYS A 1 173 ? 5.821 1.422 5.348 1.00 96.81 173 LYS A CA 1
ATOM 1303 C C . LYS A 1 173 ? 5.904 0.648 4.035 1.00 96.81 173 LYS A C 1
ATOM 1305 O O . LYS A 1 173 ? 4.964 0.706 3.248 1.00 96.81 173 LYS A O 1
ATOM 1310 N N . ARG A 1 174 ? 6.980 -0.115 3.833 1.00 96.62 174 ARG A N 1
ATOM 1311 C CA . ARG A 1 174 ? 7.166 -0.976 2.657 1.00 96.62 174 ARG A CA 1
ATOM 1312 C C . ARG A 1 174 ? 6.032 -1.990 2.483 1.00 96.62 174 ARG A C 1
ATOM 1314 O O . ARG A 1 174 ? 5.761 -2.391 1.365 1.00 96.62 174 ARG A O 1
ATOM 1321 N N . ALA A 1 175 ? 5.306 -2.334 3.555 1.00 95.50 175 ALA A N 1
ATOM 1322 C CA . ALA A 1 175 ? 4.142 -3.222 3.482 1.00 95.50 175 ALA A CA 1
ATOM 1323 C C . ALA A 1 175 ? 3.067 -2.766 2.479 1.00 95.50 175 ALA A C 1
ATOM 1325 O O . ALA A 1 175 ? 2.278 -3.592 2.041 1.00 95.50 175 ALA A O 1
ATOM 1326 N N . ALA A 1 176 ? 3.025 -1.475 2.122 1.00 97.00 176 ALA A N 1
ATOM 1327 C CA . ALA A 1 176 ? 2.152 -0.976 1.062 1.00 97.00 176 ALA A CA 1
ATOM 1328 C C . ALA A 1 176 ? 2.527 -1.514 -0.333 1.00 97.00 176 ALA A C 1
ATOM 1330 O O . ALA A 1 176 ? 1.675 -1.551 -1.206 1.00 97.00 176 ALA A O 1
ATOM 1331 N N . LEU A 1 177 ? 3.762 -1.969 -0.546 1.00 97.12 177 LEU A N 1
ATOM 1332 C CA . LEU A 1 177 ? 4.273 -2.458 -1.831 1.00 97.12 177 LEU A CA 1
ATOM 1333 C C . LEU A 1 177 ? 4.274 -3.988 -1.928 1.00 97.12 177 LEU A C 1
ATOM 1335 O O . LEU A 1 177 ? 4.115 -4.534 -3.008 1.00 97.12 177 LEU A O 1
ATOM 1339 N N . ASP A 1 178 ? 4.441 -4.681 -0.801 1.00 95.38 178 ASP A N 1
ATOM 1340 C CA . ASP A 1 178 ? 4.796 -6.107 -0.779 1.00 95.38 178 ASP A CA 1
ATOM 1341 C C . ASP A 1 178 ? 3.830 -7.053 -1.510 1.0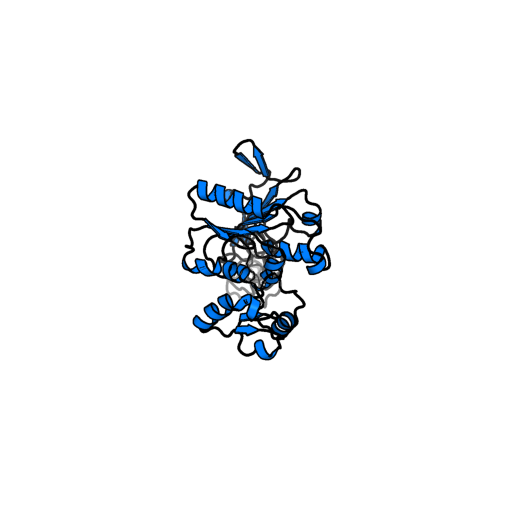0 95.38 178 ASP A C 1
ATOM 1343 O O . ASP A 1 178 ? 4.269 -8.110 -1.950 1.00 95.38 178 ASP A O 1
ATOM 1347 N N . PHE A 1 179 ? 2.546 -6.701 -1.620 1.00 95.62 179 PHE A N 1
ATOM 1348 C CA . PHE A 1 179 ? 1.511 -7.524 -2.264 1.00 95.62 179 PHE A CA 1
ATOM 1349 C C . PHE A 1 179 ? 0.928 -6.845 -3.508 1.00 95.62 179 PHE A C 1
ATOM 1351 O O . PHE A 1 179 ? -0.233 -7.076 -3.849 1.00 95.62 179 PHE A O 1
ATOM 1358 N N . GLN A 1 180 ? 1.696 -5.948 -4.133 1.00 95.00 180 GLN A N 1
ATOM 1359 C CA . GLN A 1 180 ? 1.357 -5.415 -5.447 1.00 95.00 180 GLN A CA 1
ATOM 1360 C C . GLN A 1 180 ? 1.520 -6.495 -6.511 1.00 95.00 180 GLN A C 1
ATOM 1362 O O . GLN A 1 180 ? 2.491 -7.253 -6.470 1.00 95.00 180 GLN A O 1
ATOM 1367 N N . ARG A 1 181 ? 0.581 -6.515 -7.450 1.00 91.19 181 ARG A N 1
ATOM 1368 C CA . ARG A 1 181 ? 0.550 -7.369 -8.640 1.00 91.19 181 ARG A CA 1
ATOM 1369 C C . ARG A 1 181 ? 1.277 -6.704 -9.819 1.00 91.19 181 ARG A C 1
ATOM 1371 O O . ARG A 1 181 ? 1.560 -5.511 -9.732 1.00 91.19 181 ARG A O 1
ATOM 1378 N N . PRO A 1 182 ? 1.548 -7.425 -10.919 1.00 86.88 182 PRO A N 1
ATOM 1379 C CA . PRO A 1 182 ? 2.222 -6.879 -12.106 1.00 86.88 182 PRO A CA 1
ATOM 1380 C C . PRO A 1 182 ? 1.517 -5.680 -12.769 1.00 86.88 182 PRO A C 1
ATOM 1382 O O . PRO A 1 182 ? 2.164 -4.849 -13.404 1.00 86.88 182 PRO A O 1
ATOM 1385 N N . ASP A 1 183 ? 0.197 -5.560 -12.610 1.00 87.06 183 ASP A N 1
ATOM 1386 C CA . ASP A 1 183 ? -0.623 -4.452 -13.118 1.00 87.06 183 ASP A CA 1
ATOM 1387 C C . ASP A 1 183 ? -0.708 -3.251 -12.155 1.00 87.06 183 ASP A C 1
ATOM 1389 O O . ASP A 1 183 ? -1.174 -2.173 -12.532 1.00 87.06 183 ASP A O 1
ATOM 1393 N N . ASP A 1 184 ? -0.239 -3.406 -10.915 1.00 93.88 184 ASP A N 1
ATOM 1394 C CA . ASP A 1 184 ? -0.176 -2.325 -9.935 1.00 93.88 184 ASP A CA 1
ATOM 1395 C C . ASP A 1 184 ? 1.040 -1.414 -10.190 1.00 93.88 184 ASP A C 1
ATOM 1397 O O . ASP A 1 184 ? 2.006 -1.787 -10.850 1.00 93.88 184 ASP A O 1
ATOM 1401 N N . VAL A 1 185 ? 1.042 -0.206 -9.618 1.00 94.12 185 VAL A N 1
ATOM 1402 C CA . VAL A 1 185 ? 2.094 0.803 -9.836 1.00 94.12 185 VAL A CA 1
ATOM 1403 C C . VAL A 1 185 ? 2.703 1.276 -8.516 1.00 94.12 185 VAL A C 1
ATOM 1405 O O . VAL A 1 185 ? 2.005 1.575 -7.544 1.00 94.12 185 VAL A O 1
ATOM 1408 N N . ALA A 1 186 ? 4.025 1.409 -8.474 1.00 95.81 186 ALA A N 1
ATOM 1409 C CA . ALA A 1 186 ? 4.770 2.017 -7.379 1.00 95.81 186 ALA A CA 1
ATOM 1410 C C . ALA A 1 186 ? 5.482 3.290 -7.857 1.00 95.81 186 ALA A C 1
ATOM 1412 O O . ALA A 1 186 ? 6.400 3.228 -8.673 1.00 95.81 186 ALA A O 1
ATOM 1413 N N . VAL A 1 187 ? 5.091 4.440 -7.305 1.00 96.00 187 VAL A N 1
ATOM 1414 C CA . VAL A 1 187 ? 5.733 5.740 -7.538 1.00 96.00 187 VAL A CA 1
ATOM 1415 C C . VAL A 1 187 ? 6.733 6.008 -6.412 1.00 96.00 187 VAL A C 1
ATOM 1417 O O . VAL A 1 187 ? 6.336 6.335 -5.288 1.00 96.00 187 VAL A O 1
ATOM 1420 N N . LEU A 1 188 ? 8.029 5.844 -6.686 1.00 96.19 188 LEU A N 1
ATOM 1421 C CA . LEU A 1 188 ? 9.088 5.795 -5.670 1.00 96.19 188 LEU A CA 1
ATOM 1422 C C . LEU A 1 188 ? 10.160 6.879 -5.887 1.00 96.19 188 LEU A C 1
ATOM 1424 O O . LEU A 1 188 ? 10.509 7.171 -7.028 1.00 96.19 188 LEU A O 1
ATOM 1428 N N . PRO A 1 189 ? 10.724 7.465 -4.814 1.00 95.56 189 PRO A N 1
ATOM 1429 C CA . PRO A 1 189 ? 11.811 8.432 -4.928 1.00 95.56 189 PRO A CA 1
ATOM 1430 C C . PRO A 1 189 ? 13.129 7.716 -5.251 1.00 95.56 189 PRO A C 1
ATOM 1432 O O . PRO A 1 189 ? 13.693 7.033 -4.396 1.00 95.56 189 PRO A O 1
ATOM 1435 N N . ALA A 1 190 ? 13.639 7.896 -6.468 1.00 92.38 190 ALA A N 1
ATOM 1436 C CA . ALA A 1 190 ? 14.840 7.227 -6.979 1.00 92.38 190 ALA A CA 1
ATOM 1437 C C . ALA A 1 190 ? 16.114 7.556 -6.177 1.00 92.38 190 ALA A C 1
ATOM 1439 O O . ALA A 1 190 ? 17.012 6.718 -6.031 1.00 92.38 190 ALA A O 1
ATOM 1440 N N . ASP A 1 191 ? 16.168 8.785 -5.655 1.00 92.25 191 ASP A N 1
ATOM 1441 C CA . ASP A 1 191 ? 17.340 9.373 -4.999 1.00 92.25 191 ASP A CA 1
ATOM 1442 C C . ASP A 1 191 ? 17.315 9.243 -3.466 1.00 92.25 191 ASP A C 1
ATOM 1444 O O . ASP A 1 191 ? 18.267 9.642 -2.792 1.00 92.25 191 ASP A O 1
ATOM 1448 N N . ASP A 1 192 ? 16.233 8.721 -2.881 1.00 95.81 192 ASP A N 1
ATOM 1449 C CA . ASP A 1 192 ? 16.117 8.600 -1.426 1.00 95.81 192 ASP A CA 1
ATOM 1450 C C . ASP A 1 192 ? 16.957 7.415 -0.923 1.00 95.81 192 ASP A C 1
ATOM 1452 O O . ASP A 1 192 ? 16.639 6.245 -1.155 1.00 95.81 192 ASP A O 1
ATOM 1456 N N . ALA A 1 193 ? 18.050 7.725 -0.221 1.00 93.75 193 ALA A N 1
ATOM 1457 C CA . ALA A 1 193 ? 19.002 6.728 0.261 1.00 93.75 193 ALA A CA 1
ATOM 1458 C C . ALA A 1 193 ? 18.351 5.669 1.163 1.00 93.75 193 ALA A C 1
ATOM 1460 O O . ALA A 1 193 ? 18.653 4.490 1.018 1.00 93.75 193 ALA A O 1
ATOM 1461 N N . ALA A 1 194 ? 17.418 6.051 2.040 1.00 94.12 194 ALA A N 1
ATOM 1462 C CA . ALA A 1 194 ? 16.784 5.100 2.948 1.00 94.12 194 ALA A CA 1
ATOM 1463 C C . ALA A 1 194 ? 15.806 4.172 2.208 1.00 94.12 194 ALA A C 1
ATOM 1465 O O . ALA A 1 194 ? 15.667 3.007 2.578 1.00 94.12 194 ALA A O 1
ATOM 1466 N N . VAL A 1 195 ? 15.132 4.667 1.162 1.00 95.06 195 VAL A N 1
ATOM 1467 C CA . VAL A 1 195 ? 14.290 3.845 0.269 1.00 95.06 195 VAL A CA 1
ATOM 1468 C C . VAL A 1 195 ? 15.141 2.822 -0.490 1.00 95.06 195 VAL A C 1
ATOM 1470 O O . VAL A 1 195 ? 14.740 1.661 -0.598 1.00 95.06 195 VAL A O 1
ATOM 1473 N N . ARG A 1 196 ? 16.328 3.225 -0.963 1.00 91.38 196 ARG A N 1
ATOM 1474 C CA . ARG A 1 196 ? 17.284 2.327 -1.632 1.00 91.38 196 ARG A CA 1
ATOM 1475 C C . ARG A 1 196 ? 17.857 1.284 -0.677 1.00 91.38 196 ARG A C 1
ATOM 1477 O O . ARG A 1 196 ? 17.785 0.103 -0.977 1.00 91.38 196 ARG A O 1
ATOM 1484 N N . GLU A 1 197 ? 18.373 1.707 0.476 1.00 90.69 197 GLU A N 1
ATOM 1485 C CA . GLU A 1 197 ? 18.971 0.825 1.492 1.00 90.69 197 GLU A CA 1
ATOM 1486 C C . GLU A 1 197 ? 17.980 -0.198 2.066 1.00 90.69 197 GLU A C 1
ATOM 1488 O O . GLU A 1 197 ? 18.388 -1.250 2.546 1.00 90.69 197 GLU A O 1
ATOM 1493 N N . ALA A 1 198 ? 16.678 0.103 2.040 1.00 88.88 198 ALA A N 1
ATOM 1494 C CA . ALA A 1 198 ? 15.629 -0.804 2.499 1.00 88.88 198 ALA A CA 1
ATOM 1495 C C . ALA A 1 198 ? 15.023 -1.678 1.376 1.00 88.88 198 ALA A C 1
ATOM 1497 O O . ALA A 1 198 ? 13.999 -2.340 1.607 1.00 88.88 198 ALA A O 1
ATOM 1498 N N . ASP A 1 199 ? 15.609 -1.655 0.173 1.00 89.19 199 ASP A N 1
ATOM 1499 C CA . ASP A 1 199 ? 15.210 -2.418 -1.017 1.00 89.19 199 ASP A CA 1
ATOM 1500 C C . ASP A 1 199 ? 13.750 -2.192 -1.443 1.00 89.19 199 ASP A C 1
ATOM 1502 O O . ASP A 1 199 ? 13.006 -3.130 -1.730 1.00 89.19 199 ASP A O 1
ATOM 1506 N N . TRP A 1 200 ? 13.281 -0.941 -1.434 1.00 94.25 200 TRP A N 1
ATOM 1507 C CA . TRP A 1 200 ? 11.899 -0.640 -1.840 1.00 94.25 200 TRP A CA 1
ATOM 1508 C C . TRP A 1 200 ? 11.726 -0.648 -3.358 1.00 94.25 200 TRP A C 1
ATOM 1510 O O . TRP A 1 200 ? 10.627 -0.910 -3.835 1.00 94.25 200 TRP A O 1
ATOM 1520 N N . LEU A 1 201 ? 12.797 -0.385 -4.115 1.00 88.94 201 LEU A N 1
ATOM 1521 C CA . LEU A 1 201 ? 12.756 -0.339 -5.581 1.00 88.94 201 LEU A CA 1
ATOM 1522 C C . LEU A 1 201 ? 12.407 -1.704 -6.200 1.00 88.94 201 LEU A C 1
ATOM 1524 O O . LEU A 1 201 ? 11.846 -1.764 -7.289 1.00 88.94 201 LEU A O 1
ATOM 1528 N N . THR A 1 202 ? 12.668 -2.791 -5.474 1.00 87.56 202 THR A N 1
ATOM 1529 C CA . THR A 1 202 ? 12.407 -4.181 -5.879 1.00 87.56 202 THR A CA 1
ATOM 1530 C C . THR A 1 202 ? 11.294 -4.840 -5.048 1.00 87.56 202 THR A C 1
ATOM 1532 O O . THR A 1 202 ? 11.149 -6.059 -5.048 1.00 87.56 202 THR A O 1
ATOM 1535 N N . ALA A 1 203 ? 10.507 -4.060 -4.296 1.00 89.62 203 ALA A N 1
ATOM 1536 C CA . ALA A 1 203 ? 9.477 -4.585 -3.399 1.00 89.62 203 ALA A CA 1
ATOM 1537 C C . ALA A 1 203 ? 8.132 -4.847 -4.101 1.00 89.62 203 ALA A C 1
ATOM 1539 O O . ALA A 1 203 ? 7.531 -3.923 -4.641 1.00 89.62 203 ALA A O 1
ATOM 1540 N N . GLY A 1 204 ? 7.614 -6.076 -4.008 1.00 89.69 204 GLY A N 1
ATOM 1541 C CA . GLY A 1 204 ? 6.371 -6.478 -4.686 1.00 89.69 204 GLY A CA 1
ATOM 1542 C C . GLY A 1 204 ? 6.540 -6.572 -6.205 1.00 89.69 204 GLY A C 1
ATOM 1543 O O . GLY A 1 204 ? 7.641 -6.361 -6.709 1.00 89.69 204 GLY A O 1
ATOM 1544 N N . GLN A 1 205 ? 5.463 -6.850 -6.940 1.00 89.50 205 GLN A N 1
ATOM 1545 C CA . GLN A 1 205 ? 5.527 -7.083 -8.394 1.00 89.50 205 GLN A CA 1
ATOM 1546 C C . GLN A 1 205 ? 5.059 -5.887 -9.238 1.00 89.50 205 GLN A C 1
ATOM 1548 O O . GLN A 1 205 ? 5.123 -5.947 -10.456 1.00 89.50 205 GLN A O 1
ATOM 1553 N N . GLY A 1 206 ? 4.614 -4.793 -8.609 1.00 89.31 206 GLY A N 1
ATOM 1554 C CA . GLY A 1 206 ? 4.120 -3.621 -9.339 1.00 89.31 206 GLY A CA 1
ATOM 1555 C C . GLY A 1 206 ? 5.156 -2.951 -10.247 1.00 89.31 206 GLY A C 1
ATOM 1556 O O . GLY A 1 206 ? 6.361 -2.962 -9.990 1.00 89.31 206 GLY A O 1
ATOM 1557 N N . ARG A 1 207 ? 4.671 -2.261 -11.271 1.00 89.38 207 ARG A N 1
ATOM 1558 C CA . ARG A 1 207 ? 5.477 -1.460 -12.194 1.00 89.38 207 ARG A CA 1
ATOM 1559 C C . ARG A 1 207 ? 6.095 -0.263 -11.479 1.00 89.38 207 ARG A C 1
ATOM 1561 O O . ARG A 1 207 ? 5.491 0.307 -10.565 1.00 89.38 207 ARG A O 1
ATOM 1568 N N . ARG A 1 208 ? 7.312 0.134 -11.857 1.00 89.31 208 ARG A N 1
ATOM 1569 C CA . ARG A 1 208 ? 8.073 1.176 -11.145 1.00 89.31 208 ARG A CA 1
ATOM 1570 C C . ARG A 1 208 ? 8.108 2.493 -11.906 1.00 89.31 208 ARG A C 1
ATOM 1572 O O . ARG A 1 208 ? 8.685 2.591 -12.981 1.00 89.31 208 ARG A O 1
ATOM 1579 N N . LEU A 1 209 ? 7.580 3.527 -11.259 1.00 91.62 209 LEU A N 1
ATOM 1580 C CA . LEU A 1 209 ? 7.737 4.923 -11.645 1.00 91.62 209 LEU A CA 1
ATOM 1581 C C . LEU A 1 209 ? 8.670 5.606 -10.652 1.00 91.62 209 LEU A C 1
ATOM 1583 O O . LEU A 1 209 ? 8.290 5.938 -9.528 1.00 91.62 209 LEU A O 1
ATOM 1587 N N . LEU A 1 210 ? 9.919 5.789 -11.050 1.00 92.44 210 LEU A N 1
ATOM 1588 C CA . LEU A 1 210 ? 10.955 6.381 -10.222 1.00 92.44 210 LEU A CA 1
ATOM 1589 C C . LEU A 1 210 ? 11.051 7.877 -10.517 1.00 92.44 210 LEU A C 1
ATOM 1591 O O . LEU A 1 210 ? 11.360 8.275 -11.637 1.00 92.44 210 LEU A O 1
ATOM 1595 N N . TRP A 1 211 ? 10.816 8.710 -9.505 1.00 92.12 211 TRP A N 1
ATOM 1596 C CA . TRP A 1 211 ? 10.928 10.166 -9.615 1.00 92.12 211 TRP A CA 1
ATOM 1597 C C . TRP A 1 211 ? 12.185 10.684 -8.913 1.00 92.12 211 TRP A C 1
ATOM 1599 O O . TRP A 1 211 ? 12.684 10.074 -7.966 1.00 92.12 211 TRP A O 1
ATOM 1609 N N . GLY A 1 212 ? 12.681 11.835 -9.358 1.00 89.12 212 GLY A N 1
ATOM 1610 C CA . GLY A 1 212 ? 13.953 12.402 -8.910 1.00 89.12 212 GLY A CA 1
ATOM 1611 C C . GLY A 1 212 ? 14.984 12.426 -10.036 1.00 89.12 212 GLY A C 1
ATOM 1612 O O . GLY A 1 212 ? 14.706 12.038 -11.164 1.00 89.12 212 GLY A O 1
ATOM 1613 N N . THR A 1 213 ? 16.180 12.907 -9.729 1.00 86.19 213 THR A N 1
ATOM 1614 C CA . THR A 1 213 ? 17.288 13.066 -10.679 1.00 86.19 213 THR A CA 1
ATOM 1615 C C . THR A 1 213 ? 17.832 11.745 -11.221 1.00 86.19 213 THR A C 1
ATOM 1617 O O . THR A 1 213 ? 18.285 11.713 -12.359 1.00 86.19 213 THR A O 1
ATOM 1620 N N . GLY A 1 214 ? 17.776 10.664 -10.440 1.00 82.69 214 GLY A N 1
ATOM 1621 C CA . GLY A 1 214 ? 18.097 9.305 -10.880 1.00 82.69 214 GLY A CA 1
ATOM 1622 C C . GLY A 1 214 ? 16.879 8.477 -11.297 1.00 82.69 214 GLY A C 1
ATOM 1623 O O . GLY A 1 214 ? 16.977 7.252 -11.339 1.00 82.69 214 GLY A O 1
ATOM 1624 N N . GLY A 1 215 ? 15.723 9.116 -11.502 1.00 85.19 215 GLY A N 1
ATOM 1625 C CA . GLY A 1 215 ? 14.468 8.460 -11.856 1.00 85.19 215 GLY A CA 1
ATOM 1626 C C . GLY A 1 215 ? 14.311 8.185 -13.353 1.00 85.19 215 GLY A C 1
ATOM 1627 O O . GLY A 1 215 ? 15.069 8.695 -14.173 1.00 85.19 215 GLY A O 1
ATOM 1628 N N . ASN A 1 216 ? 13.295 7.395 -13.699 1.00 84.94 216 ASN A N 1
ATOM 1629 C CA . ASN A 1 216 ? 12.880 7.125 -15.078 1.00 84.94 216 ASN A CA 1
ATOM 1630 C C . ASN A 1 216 ? 11.632 7.922 -15.485 1.00 84.94 216 ASN A C 1
ATOM 1632 O O . ASN A 1 216 ? 11.119 7.691 -16.570 1.00 84.94 216 ASN A O 1
ATOM 1636 N N . VAL A 1 217 ? 11.148 8.833 -14.633 1.00 87.25 217 VAL A N 1
ATOM 1637 C CA . VAL A 1 217 ? 10.000 9.708 -14.904 1.00 87.25 217 VAL A CA 1
ATOM 1638 C C . VAL A 1 217 ? 10.420 11.166 -14.800 1.00 87.25 217 VAL A C 1
ATOM 1640 O O . VAL A 1 217 ? 10.914 11.603 -13.754 1.00 87.25 217 VAL A O 1
ATOM 1643 N N . VAL A 1 218 ? 10.163 11.937 -15.854 1.00 84.19 218 VAL A N 1
ATOM 1644 C CA . VAL A 1 218 ? 10.372 13.387 -15.891 1.00 84.19 218 VAL A CA 1
ATOM 1645 C C . VAL A 1 218 ? 9.085 14.085 -16.317 1.00 84.19 218 VAL A C 1
ATOM 1647 O O . VAL A 1 218 ? 8.290 13.562 -17.088 1.00 84.19 218 VAL A O 1
ATOM 1650 N N . LEU A 1 219 ? 8.861 15.270 -15.750 1.00 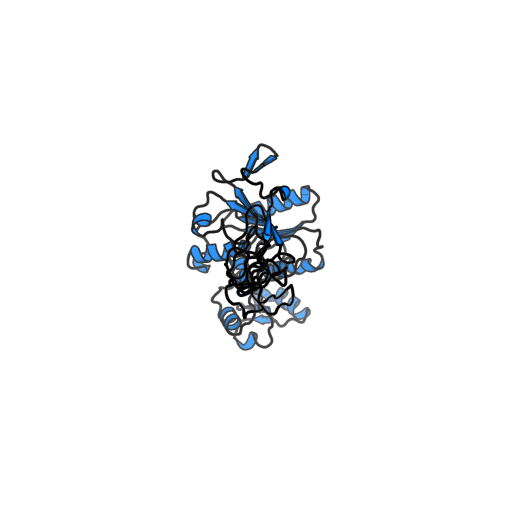82.62 219 LEU A N 1
ATOM 1651 C CA . LEU A 1 219 ? 7.788 16.162 -16.173 1.00 82.62 219 LEU A CA 1
ATOM 1652 C C . LEU A 1 219 ? 8.384 17.201 -17.124 1.00 82.62 219 LEU A C 1
ATOM 1654 O O . LEU A 1 219 ? 9.199 18.016 -16.678 1.00 82.62 219 LEU A O 1
ATOM 1658 N N . ASP A 1 220 ? 7.974 17.182 -18.392 1.00 80.56 220 ASP A N 1
ATOM 1659 C CA . ASP A 1 220 ? 8.262 18.252 -19.352 1.00 80.56 220 ASP A CA 1
ATOM 1660 C C . ASP A 1 220 ? 6.984 19.055 -19.622 1.00 80.56 220 ASP A C 1
ATOM 1662 O O . ASP A 1 220 ? 6.070 18.634 -20.331 1.00 80.56 220 ASP A O 1
ATOM 1666 N N . GLY A 1 221 ? 6.875 20.216 -18.974 1.00 84.00 221 GLY A N 1
ATOM 1667 C CA . GLY A 1 221 ? 5.653 21.017 -18.996 1.00 84.00 221 GLY A CA 1
ATOM 1668 C C . GLY A 1 221 ? 4.459 20.262 -18.401 1.00 84.00 221 GLY A C 1
ATOM 1669 O O . GLY A 1 221 ? 4.416 20.037 -17.190 1.00 84.00 221 GLY A O 1
ATOM 1670 N N . ASP A 1 222 ? 3.499 19.913 -19.260 1.00 79.12 222 ASP A N 1
ATOM 1671 C CA . ASP A 1 222 ? 2.273 19.181 -18.909 1.00 79.12 222 ASP A CA 1
ATOM 1672 C C . ASP A 1 222 ? 2.338 17.692 -19.315 1.00 79.12 222 ASP A C 1
ATOM 1674 O O . ASP A 1 222 ? 1.360 16.962 -19.135 1.00 79.12 222 ASP A O 1
ATOM 1678 N N . GLU A 1 223 ? 3.471 17.239 -19.858 1.00 77.81 223 GLU A N 1
ATOM 1679 C CA . GLU A 1 223 ? 3.689 15.858 -20.288 1.00 77.81 223 GLU A CA 1
ATOM 1680 C C . GLU A 1 223 ? 4.513 15.078 -19.256 1.00 77.81 223 GLU A C 1
ATOM 1682 O O . GLU A 1 223 ? 5.403 15.610 -18.584 1.00 77.81 223 GLU A O 1
ATOM 1687 N N . VAL A 1 224 ? 4.173 13.797 -19.107 1.00 82.62 224 VAL A N 1
ATOM 1688 C CA . VAL A 1 224 ? 4.942 12.833 -18.319 1.00 82.62 224 VAL A CA 1
ATOM 1689 C C . VAL A 1 224 ? 5.754 12.016 -19.310 1.00 82.62 224 VAL A C 1
ATOM 1691 O O . VAL A 1 224 ? 5.180 11.242 -20.070 1.00 82.62 224 VAL A O 1
ATOM 1694 N N . GLU A 1 225 ? 7.068 12.195 -19.299 1.00 81.56 225 GLU A N 1
ATOM 1695 C CA . GLU A 1 225 ? 7.988 11.398 -20.104 1.00 81.56 225 GLU A CA 1
ATOM 1696 C C . GLU A 1 225 ? 8.586 10.281 -19.249 1.00 81.56 225 GLU A C 1
ATOM 1698 O O . GLU A 1 225 ? 9.041 10.512 -18.120 1.00 81.56 225 GLU A O 1
ATOM 1703 N N . THR A 1 226 ? 8.597 9.067 -19.797 1.00 79.81 226 THR A N 1
ATOM 1704 C CA . THR A 1 226 ? 9.284 7.912 -19.221 1.00 79.81 226 THR A CA 1
ATOM 1705 C C . THR A 1 226 ? 10.500 7.542 -20.071 1.00 79.81 226 THR A C 1
ATOM 1707 O O . THR A 1 226 ? 10.497 7.680 -21.293 1.00 79.81 226 THR A O 1
ATOM 1710 N N . PHE A 1 227 ? 11.586 7.118 -19.421 1.00 70.38 227 PHE A N 1
ATOM 1711 C CA . PHE A 1 227 ? 12.801 6.659 -20.102 1.00 70.38 227 PHE A CA 1
ATOM 1712 C C . PHE A 1 227 ? 12.983 5.151 -19.922 1.00 70.38 227 PHE A C 1
ATOM 1714 O O . PHE A 1 227 ? 12.942 4.660 -18.794 1.00 70.38 227 PHE A O 1
ATOM 1721 N N . GLY A 1 228 ? 13.283 4.446 -21.016 1.00 67.06 228 GLY A N 1
ATOM 1722 C CA . GLY A 1 228 ? 13.408 2.984 -21.035 1.00 67.06 228 GLY A CA 1
ATOM 1723 C C . GLY A 1 228 ? 12.144 2.324 -21.581 1.00 67.06 228 GLY A C 1
ATOM 1724 O O . GLY A 1 228 ? 11.455 2.936 -22.392 1.00 67.06 228 GLY A O 1
ATOM 1725 N N . THR A 1 229 ? 11.865 1.090 -21.156 1.00 60.22 229 THR A N 1
ATOM 1726 C CA . THR A 1 229 ? 10.534 0.480 -21.300 1.00 60.22 229 THR A CA 1
ATOM 1727 C C . THR A 1 229 ? 9.529 1.346 -20.550 1.00 60.22 229 THR A C 1
ATOM 1729 O O . THR A 1 229 ? 9.803 1.726 -19.407 1.00 60.22 229 THR A O 1
ATOM 1732 N N . ASP A 1 230 ? 8.417 1.724 -21.185 1.00 66.31 230 ASP A N 1
ATOM 1733 C CA . ASP A 1 230 ? 7.424 2.564 -20.520 1.00 66.31 230 ASP A CA 1
ATOM 1734 C C . ASP A 1 230 ? 6.600 1.696 -19.558 1.00 66.31 230 ASP A C 1
ATOM 1736 O O . ASP A 1 230 ? 5.737 0.939 -19.998 1.00 66.31 230 ASP A O 1
ATOM 1740 N N . PRO A 1 231 ? 6.782 1.808 -18.227 1.00 63.72 231 PRO A N 1
ATOM 1741 C CA . PRO A 1 231 ? 5.989 1.028 -17.281 1.00 63.72 231 PRO A CA 1
ATOM 1742 C C . PRO A 1 231 ? 4.486 1.354 -17.360 1.00 63.72 231 PRO A C 1
ATOM 1744 O O . PRO A 1 231 ? 3.679 0.659 -16.742 1.00 63.72 231 PRO A O 1
ATOM 1747 N N . LEU A 1 232 ? 4.079 2.414 -18.063 1.00 67.12 232 LEU A N 1
ATOM 1748 C CA . LEU A 1 232 ? 2.678 2.774 -18.273 1.00 67.12 232 LEU A CA 1
ATOM 1749 C C . LEU A 1 232 ? 2.118 2.337 -19.631 1.00 67.12 232 LEU A C 1
ATOM 1751 O O . LEU A 1 232 ? 0.897 2.414 -19.793 1.00 67.12 232 LEU A O 1
ATOM 1755 N N . ASP A 1 233 ? 2.948 1.843 -20.555 1.00 66.50 233 ASP A N 1
ATOM 1756 C CA . ASP A 1 233 ? 2.504 1.328 -21.850 1.00 66.50 233 ASP A CA 1
ATOM 1757 C C . ASP A 1 233 ? 2.505 -0.211 -21.844 1.00 66.50 233 ASP A C 1
ATOM 1759 O O . ASP A 1 233 ? 3.548 -0.844 -21.986 1.00 66.50 233 ASP A O 1
ATOM 1763 N N . PRO A 1 234 ? 1.339 -0.862 -21.688 1.00 62.53 234 PRO A N 1
ATOM 1764 C CA . PRO A 1 234 ? 1.259 -2.319 -21.703 1.00 62.53 234 PRO A CA 1
ATOM 1765 C C . PRO A 1 234 ? 1.574 -2.936 -23.074 1.00 62.53 234 PRO A C 1
ATOM 1767 O O . PRO A 1 234 ? 1.634 -4.157 -23.177 1.00 62.53 234 PRO A O 1
ATOM 1770 N N . SER A 1 235 ? 1.744 -2.142 -24.140 1.00 64.88 235 SER A N 1
ATOM 1771 C CA . SER A 1 235 ? 2.182 -2.673 -25.437 1.00 64.88 235 SER A CA 1
ATOM 1772 C C . SER A 1 235 ? 3.670 -3.040 -25.482 1.00 64.88 235 SER A C 1
ATOM 1774 O O . SER A 1 235 ? 4.060 -3.800 -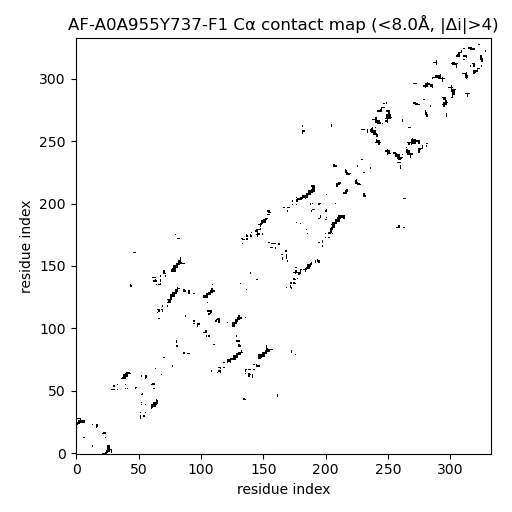26.367 1.00 64.88 235 SER A O 1
ATOM 1776 N N . ASP A 1 236 ? 4.457 -2.578 -24.504 1.00 65.50 236 ASP A N 1
ATOM 1777 C CA . ASP A 1 236 ? 5.854 -2.978 -24.289 1.00 65.50 236 ASP A CA 1
ATOM 1778 C C . ASP A 1 236 ? 5.984 -4.269 -23.454 1.00 65.50 236 ASP A C 1
ATOM 1780 O O . ASP A 1 236 ? 7.094 -4.760 -23.244 1.00 65.50 236 ASP A O 1
ATOM 1784 N N . ASP A 1 237 ? 4.877 -4.820 -22.945 1.00 72.25 237 ASP A N 1
ATOM 1785 C CA . ASP A 1 237 ? 4.917 -6.006 -22.096 1.00 72.25 237 ASP A CA 1
ATOM 1786 C C . ASP A 1 237 ? 5.185 -7.287 -22.903 1.00 72.25 237 ASP A C 1
ATOM 1788 O O . ASP A 1 237 ? 4.610 -7.520 -23.971 1.00 72.25 237 ASP A O 1
ATOM 1792 N N . VAL A 1 238 ? 5.995 -8.174 -22.329 1.00 74.25 238 VAL A N 1
ATOM 1793 C CA . VAL A 1 238 ? 6.126 -9.567 -22.761 1.00 74.25 238 VAL A CA 1
ATOM 1794 C C . VAL A 1 238 ? 5.191 -10.453 -21.937 1.00 74.25 238 VAL A C 1
ATOM 1796 O O . VAL A 1 238 ? 4.866 -10.151 -20.785 1.00 74.25 238 VAL A O 1
ATOM 1799 N N . SER A 1 239 ? 4.713 -11.537 -22.548 1.00 82.50 239 SER A N 1
ATOM 1800 C CA . SER A 1 239 ? 3.973 -12.576 -21.827 1.00 82.50 239 SER A CA 1
ATOM 1801 C C . SER A 1 239 ? 4.964 -13.435 -21.058 1.00 82.50 239 SER A C 1
ATOM 1803 O O . SER A 1 239 ? 5.930 -13.913 -21.645 1.00 82.50 239 SER A O 1
ATOM 1805 N N . THR A 1 240 ? 4.728 -13.611 -19.762 1.00 87.38 240 THR A N 1
ATOM 1806 C CA . THR A 1 240 ? 5.584 -14.412 -18.884 1.00 87.38 240 THR A CA 1
ATOM 1807 C C . THR A 1 240 ? 4.744 -15.397 -18.091 1.00 87.38 240 THR A C 1
ATOM 1809 O O . THR A 1 240 ? 3.670 -15.020 -17.613 1.00 87.38 240 THR A O 1
ATOM 1812 N N . SER A 1 241 ? 5.233 -16.617 -17.927 1.00 88.81 241 SER A N 1
ATOM 1813 C CA . SER A 1 241 ? 4.588 -17.695 -17.173 1.00 88.81 241 SER A CA 1
ATOM 1814 C C . SER A 1 241 ? 5.242 -17.832 -15.803 1.00 88.81 241 SER A C 1
ATOM 1816 O O . SER A 1 241 ? 6.372 -17.380 -15.614 1.00 88.81 241 SER A O 1
ATOM 1818 N N . VAL A 1 242 ? 4.509 -18.371 -14.832 1.00 89.38 242 VAL A N 1
ATOM 1819 C CA . VAL A 1 242 ? 5.060 -18.698 -13.510 1.00 89.38 242 VAL A CA 1
ATOM 1820 C C . VAL A 1 242 ? 6.147 -19.774 -13.651 1.00 89.38 242 VAL A C 1
ATOM 1822 O O . VAL A 1 242 ? 6.060 -20.565 -14.574 1.00 89.38 242 VAL A O 1
ATOM 1825 N N . ASP A 1 243 ? 7.169 -19.713 -12.795 1.00 89.94 243 ASP A N 1
ATOM 1826 C CA . ASP A 1 243 ? 8.267 -20.687 -12.649 1.00 89.94 243 ASP A CA 1
ATOM 1827 C C . ASP A 1 243 ? 8.293 -21.082 -11.161 1.00 89.94 243 ASP A C 1
ATOM 1829 O O . ASP A 1 243 ? 8.856 -20.361 -10.314 1.00 89.94 243 ASP A O 1
ATOM 1833 N N . SER A 1 244 ? 7.514 -22.109 -10.802 1.00 89.75 244 SER A N 1
ATOM 1834 C CA . SER A 1 244 ? 7.264 -22.468 -9.398 1.00 89.75 244 SER A CA 1
ATOM 1835 C C . SER A 1 244 ? 8.350 -23.357 -8.791 1.00 89.75 244 SER A C 1
ATOM 1837 O O . SER A 1 244 ? 8.599 -23.253 -7.579 1.00 89.75 244 SER A O 1
ATOM 1839 N N . ASP A 1 245 ? 9.010 -24.186 -9.592 1.00 89.38 245 ASP A N 1
ATOM 1840 C CA . ASP A 1 245 ? 10.070 -25.097 -9.162 1.00 89.38 245 ASP A CA 1
ATOM 1841 C C . ASP A 1 245 ? 11.495 -24.517 -9.313 1.00 89.38 245 ASP A C 1
ATOM 1843 O O . ASP A 1 245 ? 12.413 -24.936 -8.591 1.00 89.38 245 ASP A O 1
ATOM 1847 N N . GLY A 1 246 ? 11.663 -23.453 -10.102 1.00 90.44 246 GLY A N 1
ATOM 1848 C CA . GLY A 1 246 ? 12.905 -22.709 -10.270 1.00 90.44 246 GLY A CA 1
ATOM 1849 C C . GLY A 1 246 ? 13.861 -23.295 -11.307 1.00 90.44 246 GLY A C 1
ATOM 1850 O O . GLY A 1 246 ? 15.072 -23.054 -11.177 1.00 90.44 246 GLY A O 1
ATOM 1851 N N . ASP A 1 247 ? 13.374 -24.075 -12.268 1.00 89.81 247 ASP A N 1
ATOM 1852 C CA . ASP A 1 247 ? 14.183 -24.705 -13.314 1.00 89.81 247 ASP A CA 1
ATOM 1853 C C . ASP A 1 247 ? 14.480 -23.763 -14.511 1.00 89.81 247 ASP A C 1
ATOM 1855 O O . ASP A 1 247 ? 15.462 -23.950 -15.241 1.00 89.81 247 ASP A O 1
ATOM 1859 N N . GLY A 1 248 ? 13.731 -22.657 -14.619 1.00 90.38 248 GLY A N 1
ATOM 1860 C CA . GLY A 1 248 ? 13.860 -21.633 -15.658 1.00 90.38 248 GLY A CA 1
ATOM 1861 C C . GLY A 1 248 ? 12.898 -21.789 -16.841 1.00 90.38 248 GLY A C 1
ATOM 1862 O O . GLY A 1 248 ? 12.962 -20.977 -17.776 1.00 90.38 248 GLY A O 1
ATOM 1863 N N . HIS A 1 249 ? 12.019 -22.780 -16.797 1.00 90.62 249 HIS A N 1
ATOM 1864 C CA . HIS A 1 249 ? 10.859 -22.942 -17.652 1.00 90.62 249 HIS A CA 1
ATOM 1865 C C . HIS A 1 249 ? 9.602 -22.516 -16.891 1.00 90.62 249 HIS A C 1
ATOM 1867 O O . HIS A 1 249 ? 9.647 -22.165 -15.718 1.00 90.62 249 HIS A O 1
ATOM 1873 N N . GLY A 1 250 ? 8.512 -22.312 -17.620 1.00 88.50 250 GLY A N 1
ATOM 1874 C CA . GLY A 1 250 ? 7.282 -21.872 -16.982 1.00 88.50 250 GLY A CA 1
ATOM 1875 C C . GLY A 1 250 ? 6.069 -22.466 -17.650 1.00 88.50 250 GLY A C 1
ATOM 1876 O O . GLY A 1 250 ? 6.074 -22.714 -18.860 1.00 88.50 250 GLY A O 1
ATOM 1877 N N . HIS A 1 251 ? 5.015 -22.679 -16.872 1.00 85.56 251 HIS A N 1
ATOM 1878 C CA . HIS A 1 251 ? 3.845 -23.405 -17.346 1.00 85.56 251 HIS A CA 1
ATOM 1879 C C . HIS A 1 251 ? 2.827 -22.519 -18.073 1.00 85.56 251 HIS A C 1
ATOM 1881 O O . HIS A 1 251 ? 2.260 -21.554 -17.543 1.00 85.56 251 HIS A O 1
ATOM 1887 N N . GLY A 1 252 ? 2.560 -22.867 -19.333 1.00 75.88 252 GLY A N 1
ATOM 1888 C CA . GLY A 1 252 ? 1.619 -22.149 -20.183 1.00 75.88 252 GLY A CA 1
ATOM 1889 C C . GLY A 1 252 ? 0.153 -22.325 -19.765 1.00 75.88 252 GLY A C 1
ATOM 1890 O O . GLY A 1 252 ? -0.302 -23.407 -19.410 1.00 75.88 252 GLY A O 1
ATOM 1891 N N . GLY A 1 253 ? -0.649 -21.261 -19.896 1.00 71.12 253 GLY A N 1
ATOM 1892 C CA . GLY A 1 253 ? -2.112 -21.346 -19.808 1.00 71.12 253 GLY A CA 1
ATOM 1893 C C . GLY A 1 253 ? -2.747 -20.352 -18.842 1.00 71.12 253 GLY A C 1
ATOM 1894 O O . GLY A 1 253 ? -3.164 -19.273 -19.261 1.00 71.12 253 GLY A O 1
ATOM 1895 N N . LEU A 1 254 ? -2.919 -20.745 -17.577 1.00 57.19 254 LEU A N 1
ATOM 1896 C CA . LEU A 1 254 ? -3.767 -20.016 -16.620 1.00 57.19 254 LEU A CA 1
ATOM 1897 C C . LEU A 1 254 ? -3.035 -18.926 -15.826 1.00 57.19 254 LEU A C 1
ATOM 1899 O O . LEU A 1 254 ? -3.686 -17.960 -15.424 1.00 57.19 254 LEU A O 1
ATOM 1903 N N . ASP A 1 255 ? -1.717 -19.040 -15.673 1.00 69.25 255 ASP A N 1
ATOM 1904 C CA . ASP A 1 255 ? -0.895 -18.149 -14.842 1.00 69.25 255 ASP A CA 1
ATOM 1905 C C . ASP A 1 255 ? 0.061 -17.271 -15.670 1.00 69.25 255 ASP A C 1
ATOM 1907 O O . ASP A 1 255 ? 1.089 -16.796 -15.190 1.00 69.25 255 ASP A O 1
ATOM 1911 N N . VAL A 1 256 ? -0.310 -17.000 -16.926 1.00 78.50 256 VAL A N 1
ATOM 1912 C CA . VAL A 1 256 ? 0.416 -16.063 -17.793 1.00 78.50 256 VAL A CA 1
ATOM 1913 C C . VAL A 1 256 ? 0.068 -14.625 -17.412 1.00 78.50 256 VAL A C 1
ATOM 1915 O O . VAL A 1 256 ? -1.101 -14.222 -17.405 1.00 78.50 256 VAL A O 1
ATOM 1918 N N . ILE A 1 257 ? 1.092 -13.820 -17.145 1.00 78.75 257 ILE A N 1
ATOM 1919 C CA . ILE A 1 257 ? 0.976 -12.387 -16.862 1.00 78.75 257 ILE A CA 1
ATOM 1920 C C . ILE A 1 257 ? 1.703 -11.560 -17.928 1.00 78.75 257 ILE A C 1
ATOM 1922 O O . ILE A 1 257 ? 2.568 -12.056 -18.643 1.00 78.75 257 ILE A O 1
ATOM 1926 N N . SER A 1 258 ? 1.343 -10.280 -18.022 1.00 78.69 258 SER A N 1
ATOM 1927 C CA . SER A 1 258 ? 1.964 -9.310 -18.930 1.00 78.69 258 SER A CA 1
ATOM 1928 C C . SER A 1 258 ? 2.783 -8.309 -18.116 1.00 78.69 258 SER A C 1
ATOM 1930 O O . SER A 1 258 ? 2.228 -7.643 -17.230 1.00 78.69 258 SER A O 1
ATOM 1932 N N . ALA A 1 259 ? 4.083 -8.207 -18.393 1.00 68.94 259 ALA A N 1
ATOM 1933 C CA . ALA A 1 259 ? 4.985 -7.256 -17.742 1.00 68.94 259 ALA A CA 1
ATOM 1934 C C . ALA A 1 259 ? 6.147 -6.846 -18.664 1.00 68.94 259 ALA A C 1
ATOM 1936 O O . ALA A 1 259 ? 6.546 -7.607 -19.538 1.00 68.94 259 ALA A O 1
ATOM 1937 N N . CYS A 1 260 ? 6.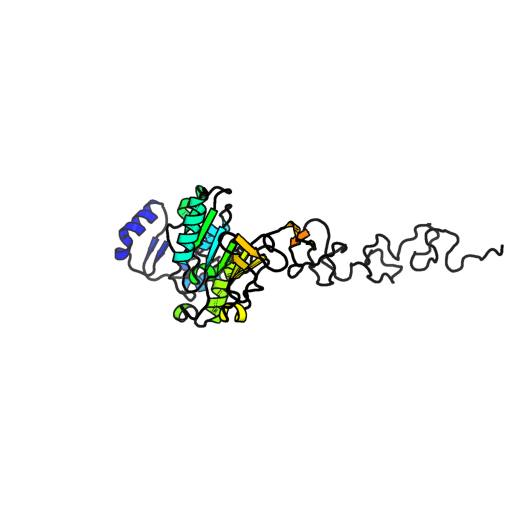722 -5.658 -18.449 1.00 68.19 260 CYS A N 1
ATOM 1938 C CA . CYS A 1 260 ? 7.845 -5.160 -19.258 1.00 68.19 260 CYS A CA 1
ATOM 1939 C C . CYS A 1 260 ? 9.144 -5.973 -19.079 1.00 68.19 260 CYS A C 1
ATOM 1941 O O . CYS A 1 260 ? 9.997 -5.977 -19.958 1.00 68.19 260 CYS A O 1
ATOM 1943 N N . GLU A 1 261 ? 9.316 -6.609 -17.919 1.00 73.62 261 GLU A N 1
ATOM 1944 C CA . GLU A 1 261 ? 10.381 -7.567 -17.601 1.00 73.62 261 GLU A CA 1
ATOM 1945 C C . GLU A 1 261 ? 9.760 -8.682 -16.751 1.00 73.62 261 GLU A C 1
ATOM 1947 O O . GLU A 1 261 ? 8.852 -8.403 -15.957 1.00 73.62 261 GLU A O 1
ATOM 1952 N N . ALA A 1 262 ? 10.256 -9.916 -16.883 1.00 80.44 262 ALA A N 1
ATOM 1953 C CA . ALA A 1 262 ? 9.748 -11.056 -16.126 1.00 80.44 262 ALA A CA 1
ATOM 1954 C C . ALA A 1 262 ? 9.832 -10.802 -14.606 1.00 80.44 262 ALA A C 1
ATOM 1956 O O . ALA A 1 262 ? 10.925 -10.566 -14.069 1.00 80.44 262 ALA A O 1
ATOM 1957 N N . PRO A 1 263 ? 8.694 -10.801 -13.880 1.00 81.56 263 PRO A N 1
ATOM 1958 C CA . PRO A 1 263 ? 8.710 -10.632 -12.436 1.00 81.56 263 PRO A CA 1
ATOM 1959 C C . PRO A 1 263 ? 9.438 -11.783 -11.745 1.00 81.56 263 PRO A C 1
ATOM 1961 O O . PRO A 1 263 ? 9.624 -12.865 -12.285 1.00 81.56 263 PRO A O 1
ATOM 1964 N N . ARG A 1 264 ? 9.833 -11.579 -10.488 1.00 81.75 264 ARG A N 1
ATOM 1965 C CA . ARG A 1 264 ? 10.467 -12.653 -9.715 1.00 81.75 264 ARG A CA 1
ATOM 1966 C C . ARG A 1 264 ? 9.522 -13.859 -9.583 1.00 81.75 264 ARG A C 1
ATOM 1968 O O . ARG A 1 264 ? 8.441 -13.692 -9.016 1.00 81.75 264 ARG A O 1
ATOM 1975 N N . GLY A 1 265 ? 10.003 -15.038 -9.985 1.00 85.12 265 GLY A N 1
ATOM 1976 C CA . GLY A 1 265 ? 9.227 -16.287 -10.025 1.00 85.12 265 GLY A CA 1
ATOM 1977 C C . GLY A 1 265 ? 8.399 -16.446 -11.303 1.00 85.12 265 GLY A C 1
ATOM 1978 O O . GLY A 1 265 ? 7.402 -17.152 -11.280 1.00 85.12 265 GLY A O 1
ATOM 1979 N N . TYR A 1 266 ? 8.750 -15.701 -12.354 1.00 88.44 266 TYR A N 1
ATOM 1980 C CA . TYR A 1 266 ? 8.178 -15.806 -13.688 1.00 88.44 266 TYR A CA 1
ATOM 1981 C C . TYR A 1 266 ? 9.308 -15.783 -14.722 1.00 88.44 266 TYR A C 1
ATOM 1983 O O . TYR A 1 266 ? 10.337 -15.133 -14.505 1.00 88.44 266 TYR A O 1
ATOM 1991 N N . VAL A 1 267 ? 9.076 -16.425 -15.862 1.00 89.75 267 VAL A N 1
ATOM 1992 C CA . VAL A 1 267 ? 9.980 -16.499 -17.018 1.00 89.75 267 VAL A CA 1
ATOM 1993 C C . VAL A 1 267 ? 9.213 -16.224 -18.315 1.00 89.75 267 VAL A C 1
ATOM 1995 O O . VAL A 1 267 ? 7.990 -16.296 -18.351 1.00 89.75 267 VAL A O 1
ATOM 1998 N N . GLU A 1 268 ? 9.904 -15.841 -19.391 1.00 89.44 268 GLU A N 1
ATOM 1999 C CA . GLU A 1 268 ? 9.260 -15.570 -20.694 1.00 89.44 268 GLU A CA 1
ATOM 2000 C C . GLU A 1 268 ? 8.823 -16.848 -21.430 1.00 89.44 268 GLU A C 1
ATOM 2002 O O . GLU A 1 268 ? 8.039 -16.781 -22.378 1.00 89.44 268 GLU A O 1
ATOM 2007 N N . SER A 1 269 ? 9.330 -18.006 -21.009 1.00 88.25 269 SER A N 1
ATOM 2008 C CA . SER A 1 269 ? 8.935 -19.317 -21.514 1.00 88.25 269 SER A CA 1
ATOM 2009 C C . SER A 1 269 ? 7.560 -19.746 -20.986 1.00 88.25 269 SER A C 1
ATOM 2011 O O . SER A 1 269 ? 7.021 -19.206 -20.018 1.00 88.25 269 SER A O 1
ATOM 2013 N N . SER A 1 270 ? 6.942 -20.675 -21.709 1.00 89.81 270 SER A N 1
ATOM 2014 C CA . SER A 1 270 ? 5.601 -21.213 -21.442 1.00 89.81 270 SER A CA 1
ATOM 2015 C C . SER A 1 270 ? 5.515 -22.692 -21.839 1.00 89.81 270 SER A C 1
ATOM 2017 O O . SER A 1 270 ? 4.468 -23.145 -22.308 1.00 89.81 270 SER A O 1
ATOM 2019 N N . ASP A 1 271 ? 6.658 -23.368 -21.845 1.00 89.31 271 ASP A N 1
ATOM 2020 C CA . ASP A 1 271 ? 6.893 -24.667 -22.466 1.00 89.31 271 ASP A CA 1
ATOM 2021 C C . ASP A 1 271 ? 7.067 -25.804 -21.448 1.00 89.31 271 ASP A C 1
ATOM 2023 O O . ASP A 1 271 ? 7.276 -26.940 -21.853 1.00 89.31 271 ASP A O 1
ATOM 2027 N N . ASP A 1 272 ? 6.893 -25.507 -20.160 1.00 90.69 272 ASP A N 1
ATOM 2028 C CA . ASP A 1 272 ? 6.891 -26.479 -19.069 1.00 90.69 272 ASP A CA 1
ATOM 2029 C C . ASP A 1 272 ? 5.571 -27.272 -19.022 1.00 90.69 272 ASP A C 1
ATOM 2031 O O . ASP A 1 272 ? 4.470 -26.697 -19.104 1.00 90.69 272 ASP A O 1
ATOM 2035 N N . CYS A 1 273 ? 5.670 -28.595 -18.895 1.00 90.75 273 CYS A N 1
ATOM 2036 C CA . CYS A 1 273 ? 4.531 -29.494 -18.778 1.00 90.75 273 CYS A CA 1
ATOM 2037 C C . CYS A 1 273 ? 4.115 -29.814 -17.325 1.00 90.75 273 CYS A C 1
ATOM 2039 O O . CYS A 1 273 ? 2.941 -30.160 -17.137 1.00 90.75 273 CYS A O 1
ATOM 2041 N N . ASP A 1 274 ? 4.980 -29.622 -16.322 1.00 89.56 274 ASP A N 1
ATOM 2042 C CA . ASP A 1 274 ? 4.688 -29.744 -14.885 1.00 89.56 274 ASP A CA 1
ATOM 2043 C C . ASP A 1 274 ? 5.504 -28.755 -14.015 1.00 89.56 274 ASP A C 1
ATOM 2045 O O . ASP A 1 274 ? 6.514 -29.113 -13.423 1.00 89.56 274 ASP A O 1
ATOM 2049 N N . ASP A 1 275 ? 4.969 -27.539 -13.821 1.00 87.12 275 ASP A N 1
ATOM 2050 C CA . ASP A 1 275 ? 5.584 -26.440 -13.037 1.00 87.12 275 ASP A CA 1
ATOM 2051 C C . ASP A 1 275 ? 5.897 -26.781 -11.560 1.00 87.12 275 ASP A C 1
ATOM 2053 O O . ASP A 1 275 ? 6.438 -25.954 -10.822 1.00 87.12 275 ASP A O 1
ATOM 2057 N N . GLU A 1 276 ? 5.426 -27.926 -11.050 1.00 91.94 276 GLU A N 1
ATOM 2058 C CA . GLU A 1 276 ? 5.676 -28.366 -9.674 1.00 91.94 276 GLU A CA 1
ATOM 2059 C C . GLU A 1 276 ? 6.897 -29.302 -9.551 1.00 91.94 276 GLU A C 1
ATOM 2061 O O . GLU A 1 276 ? 7.294 -29.600 -8.411 1.00 91.94 276 GLU A O 1
ATOM 2066 N N . ASP A 1 277 ? 7.489 -29.755 -10.665 1.00 91.44 277 ASP A N 1
ATOM 2067 C CA . ASP A 1 277 ? 8.569 -30.746 -10.699 1.00 91.44 277 ASP A CA 1
ATOM 2068 C C . ASP A 1 277 ? 9.687 -30.399 -11.716 1.00 91.44 277 ASP A C 1
ATOM 2070 O O . ASP A 1 277 ? 9.511 -30.593 -12.918 1.00 91.44 277 ASP A O 1
ATOM 2074 N N . PRO A 1 278 ? 10.900 -30.032 -11.245 1.00 93.56 278 PRO A N 1
ATOM 2075 C CA . PRO A 1 278 ? 11.980 -29.506 -12.090 1.00 93.56 278 PRO A CA 1
ATOM 2076 C C . PRO A 1 278 ? 12.646 -30.553 -12.992 1.00 93.56 278 PRO A C 1
ATOM 2078 O O . PRO A 1 278 ? 13.659 -30.257 -13.623 1.00 93.56 278 PRO A O 1
ATOM 2081 N N . ASP A 1 279 ? 12.163 -31.797 -12.981 1.00 93.06 279 ASP A N 1
ATOM 2082 C CA . ASP A 1 279 ? 12.580 -32.832 -13.925 1.00 93.06 279 ASP A CA 1
ATOM 2083 C C . ASP A 1 279 ? 11.769 -32.765 -15.246 1.00 93.06 279 ASP A C 1
ATOM 2085 O O . ASP A 1 279 ? 12.169 -33.411 -16.215 1.00 93.06 279 ASP A O 1
ATOM 2089 N N . PHE A 1 280 ? 10.667 -31.999 -15.307 1.00 92.69 280 PHE A N 1
ATOM 2090 C CA . PHE A 1 280 ? 9.744 -31.920 -16.451 1.00 92.69 280 PHE A CA 1
ATOM 2091 C C . PHE A 1 280 ? 9.858 -30.594 -17.210 1.00 92.69 280 PHE A C 1
ATOM 2093 O O . PHE A 1 280 ? 9.106 -29.656 -16.977 1.00 92.69 280 PHE A O 1
ATOM 2100 N N . HIS A 1 281 ? 10.765 -30.519 -18.179 1.00 92.12 281 HIS A N 1
ATOM 2101 C CA . HIS A 1 281 ? 10.969 -29.309 -18.968 1.00 92.12 281 HIS A CA 1
ATOM 2102 C C . HIS A 1 281 ? 11.612 -29.589 -20.329 1.00 92.12 281 HIS A C 1
ATOM 2104 O O . HIS A 1 281 ? 12.374 -30.545 -20.484 1.00 92.12 281 HIS A O 1
ATOM 2110 N N . PRO A 1 282 ? 11.464 -28.691 -21.317 1.00 92.81 282 PRO A N 1
ATOM 2111 C CA . PRO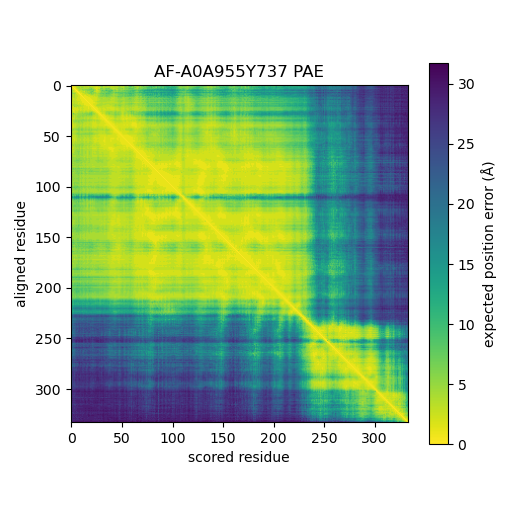 A 1 282 ? 12.127 -28.828 -22.607 1.00 92.81 282 PRO A CA 1
ATOM 2112 C C . PRO A 1 282 ? 13.630 -29.078 -22.530 1.00 92.81 282 PRO A C 1
ATOM 2114 O O . PRO A 1 282 ? 14.402 -28.307 -21.954 1.00 92.81 282 PRO A O 1
ATOM 2117 N N . GLY A 1 283 ? 14.057 -30.165 -23.172 1.00 87.50 283 GLY A N 1
ATOM 2118 C CA . GLY A 1 283 ? 15.449 -30.608 -23.191 1.00 87.50 283 GLY A CA 1
ATOM 2119 C C . GLY A 1 283 ? 15.901 -31.386 -21.952 1.00 87.50 283 GLY A C 1
ATOM 2120 O O . GLY A 1 283 ? 17.113 -31.586 -21.801 1.00 87.50 283 GLY A O 1
ATOM 2121 N N . ALA A 1 284 ? 14.979 -31.817 -21.083 1.00 90.62 284 ALA A N 1
ATOM 2122 C CA . ALA A 1 284 ? 15.247 -32.864 -20.104 1.00 90.62 284 ALA A CA 1
ATOM 2123 C C . ALA A 1 284 ? 15.701 -34.166 -20.794 1.00 90.62 284 ALA A C 1
ATOM 2125 O O . ALA A 1 284 ? 15.578 -34.344 -22.005 1.00 90.62 284 ALA A O 1
ATOM 2126 N N . VAL A 1 285 ? 16.334 -35.060 -20.033 1.00 86.62 285 VAL A N 1
ATOM 2127 C CA . VAL A 1 285 ? 16.940 -36.279 -20.586 1.00 86.62 285 VAL A CA 1
ATOM 2128 C C . VAL A 1 285 ? 16.030 -37.478 -20.350 1.00 86.62 285 VAL A C 1
ATOM 2130 O O . VAL A 1 285 ? 15.827 -37.878 -19.207 1.00 86.62 285 VAL A O 1
ATOM 2133 N N . GLU A 1 286 ? 15.602 -38.116 -21.436 1.00 83.88 286 GLU A N 1
ATOM 2134 C CA . GLU A 1 286 ? 14.785 -39.332 -21.424 1.00 83.88 286 GLU A CA 1
ATOM 2135 C C . GLU A 1 286 ? 15.599 -40.590 -21.766 1.00 83.88 286 GLU A C 1
ATOM 2137 O O . GLU A 1 286 ? 15.475 -41.188 -22.832 1.00 83.88 286 GLU A O 1
ATOM 2142 N N . ASP A 1 287 ? 16.483 -41.009 -20.861 1.00 78.62 287 ASP A N 1
ATOM 2143 C CA . ASP A 1 287 ? 17.368 -42.160 -21.114 1.00 78.62 287 ASP A CA 1
ATOM 2144 C C . ASP A 1 287 ? 16.796 -43.505 -20.600 1.00 78.62 287 ASP A C 1
ATOM 2146 O O . ASP A 1 287 ? 17.405 -44.559 -20.817 1.00 78.62 287 ASP A O 1
ATOM 2150 N N . ASP A 1 288 ? 15.661 -43.504 -19.886 1.00 80.94 288 ASP A N 1
ATOM 2151 C CA . ASP A 1 288 ? 15.043 -44.723 -19.340 1.00 80.94 288 ASP A CA 1
ATOM 2152 C C . ASP A 1 288 ? 13.920 -45.247 -20.242 1.00 80.94 288 ASP A C 1
ATOM 2154 O O . ASP A 1 288 ? 12.763 -44.851 -20.155 1.00 80.94 288 ASP A O 1
ATOM 2158 N N . CYS A 1 289 ? 14.263 -46.255 -21.038 1.00 75.62 289 CYS A N 1
ATOM 2159 C CA . CYS A 1 289 ? 13.360 -47.011 -21.905 1.00 75.62 289 CYS A CA 1
ATOM 2160 C C . CYS A 1 289 ? 12.208 -47.747 -21.193 1.00 75.62 289 CYS A C 1
ATOM 2162 O O . CYS A 1 289 ? 11.455 -48.477 -21.835 1.00 75.62 289 CYS A O 1
ATOM 2164 N N . THR A 1 290 ? 12.107 -47.667 -19.864 1.00 79.12 290 THR A N 1
ATOM 2165 C CA . THR A 1 290 ? 11.021 -48.254 -19.068 1.00 79.12 290 THR A CA 1
ATOM 2166 C C . THR A 1 290 ? 10.118 -47.215 -18.408 1.00 79.12 290 THR A C 1
ATOM 2168 O O . THR A 1 290 ? 9.108 -47.598 -17.807 1.00 79.12 290 THR A O 1
ATOM 2171 N N . ASP A 1 291 ? 10.460 -45.932 -18.529 1.00 81.62 291 ASP A N 1
ATOM 2172 C CA . ASP A 1 291 ? 9.724 -44.824 -17.937 1.00 81.62 291 ASP A CA 1
ATOM 2173 C C . ASP A 1 291 ? 8.717 -44.235 -18.943 1.00 81.62 291 ASP A C 1
ATOM 2175 O O . ASP A 1 291 ? 9.112 -43.813 -20.027 1.00 81.62 291 ASP A O 1
ATOM 2179 N N . PRO A 1 292 ? 7.405 -44.240 -18.641 1.00 83.50 292 PRO A N 1
ATOM 2180 C CA . PRO A 1 292 ? 6.383 -43.705 -19.535 1.00 83.50 292 PRO A CA 1
ATOM 2181 C C . PRO A 1 292 ? 6.184 -42.185 -19.417 1.00 83.50 292 PRO A C 1
ATOM 2183 O O . PRO A 1 292 ? 5.208 -41.685 -19.979 1.00 83.50 292 PRO A O 1
ATOM 2186 N N . ASN A 1 293 ? 6.988 -41.482 -18.620 1.00 87.62 293 ASN A N 1
ATOM 2187 C CA . ASN A 1 293 ? 6.876 -40.036 -18.453 1.00 87.62 293 ASN A CA 1
ATOM 2188 C C . ASN A 1 293 ? 7.567 -39.296 -19.606 1.00 87.62 293 ASN A C 1
ATOM 2190 O O . ASN A 1 293 ? 8.632 -39.714 -20.045 1.00 87.62 293 ASN A O 1
ATOM 2194 N N . ASP A 1 294 ? 6.930 -38.211 -20.046 1.00 87.75 294 ASP A N 1
ATOM 2195 C CA . ASP A 1 294 ? 7.447 -37.240 -21.016 1.00 87.75 294 ASP A CA 1
ATOM 2196 C C . ASP A 1 294 ? 8.117 -36.116 -20.219 1.00 87.75 294 ASP A C 1
ATOM 2198 O O . ASP A 1 294 ? 7.434 -35.222 -19.711 1.00 87.75 294 ASP A O 1
ATOM 2202 N N . TYR A 1 295 ? 9.420 -36.243 -19.988 1.00 90.69 295 TYR A N 1
ATOM 2203 C CA . TYR A 1 295 ? 10.198 -35.287 -19.207 1.00 90.69 295 TYR A CA 1
ATOM 2204 C C . TYR A 1 295 ? 10.600 -34.075 -20.037 1.00 90.69 295 TYR A C 1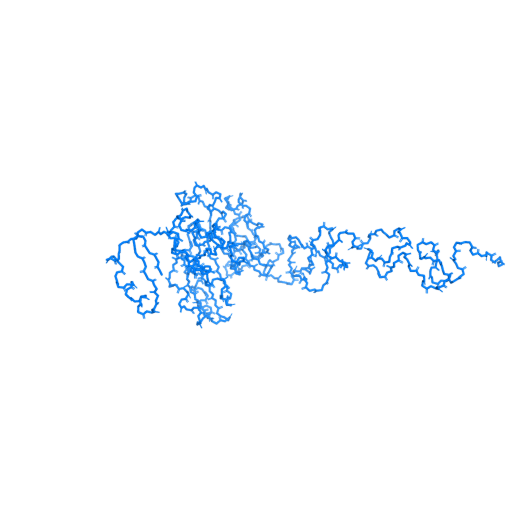
ATOM 2206 O O . TYR A 1 295 ? 10.768 -32.999 -19.472 1.00 90.69 295 TYR A O 1
ATOM 2214 N N . ASP A 1 296 ? 10.785 -34.226 -21.351 1.00 90.69 296 ASP A N 1
ATOM 2215 C CA . ASP A 1 296 ? 11.232 -33.125 -22.208 1.00 90.69 296 ASP A CA 1
ATOM 2216 C C . ASP A 1 296 ? 10.087 -32.330 -22.859 1.00 90.69 296 ASP A C 1
ATOM 2218 O O . ASP A 1 296 ? 10.321 -31.369 -23.601 1.00 90.69 296 ASP A O 1
ATOM 2222 N N . CYS A 1 297 ? 8.851 -32.677 -22.500 1.00 90.50 297 CYS A N 1
ATOM 2223 C CA . CYS A 1 297 ? 7.612 -32.023 -22.888 1.00 90.50 297 CYS A CA 1
ATOM 2224 C C . CYS A 1 297 ? 7.427 -31.932 -24.417 1.00 90.50 297 CYS A C 1
ATOM 2226 O O . CYS A 1 297 ? 6.742 -31.020 -24.908 1.00 90.50 297 CYS A O 1
ATOM 2228 N N . ASP A 1 298 ? 8.036 -32.835 -25.192 1.00 89.12 298 ASP A N 1
ATOM 2229 C CA . ASP A 1 298 ? 7.953 -32.837 -26.654 1.00 89.12 298 ASP A CA 1
ATOM 2230 C C . ASP A 1 298 ? 6.769 -33.669 -27.197 1.00 89.12 298 ASP A C 1
ATOM 2232 O O . ASP A 1 298 ? 6.400 -33.557 -28.378 1.00 89.12 298 ASP A O 1
ATOM 2236 N N . GLY A 1 299 ? 6.089 -34.406 -26.311 1.00 85.31 299 GLY A N 1
ATOM 2237 C CA . GLY A 1 299 ? 4.941 -35.256 -26.608 1.00 85.31 299 GLY A CA 1
ATOM 2238 C C . GLY A 1 299 ? 5.302 -36.681 -27.031 1.00 85.31 299 GLY A C 1
ATOM 2239 O O . GLY A 1 299 ? 4.390 -37.445 -27.378 1.00 85.31 299 GLY A O 1
ATOM 2240 N N . LEU A 1 300 ? 6.585 -37.030 -27.037 1.00 82.38 300 LEU A N 1
ATOM 2241 C CA . LEU A 1 300 ? 7.116 -38.375 -27.201 1.00 82.38 300 LEU A CA 1
ATOM 2242 C C . LEU A 1 300 ? 7.589 -38.888 -25.837 1.00 82.38 300 LEU A C 1
ATOM 2244 O O . LEU A 1 300 ? 7.710 -38.145 -24.877 1.00 82.38 300 LEU A O 1
ATOM 2248 N N . VAL A 1 301 ? 7.766 -40.200 -25.731 1.00 81.88 301 VAL A N 1
ATOM 2249 C CA . VAL A 1 301 ? 8.355 -40.812 -24.537 1.00 81.88 301 VAL A CA 1
ATOM 2250 C C . VAL A 1 301 ? 9.363 -41.844 -24.995 1.00 81.88 301 VAL A C 1
ATOM 2252 O O . VAL A 1 301 ? 9.076 -42.619 -25.912 1.00 81.88 301 VAL A O 1
ATOM 2255 N N . ALA A 1 302 ? 10.511 -41.929 -24.329 1.00 75.56 302 ALA A N 1
ATOM 2256 C CA . ALA A 1 302 ? 11.512 -42.972 -24.582 1.00 75.56 302 ALA A CA 1
ATOM 2257 C C . ALA A 1 302 ? 10.947 -44.413 -24.543 1.00 75.56 302 ALA A C 1
ATOM 2259 O O . ALA A 1 302 ? 11.514 -45.317 -25.158 1.00 75.56 302 ALA A O 1
ATOM 2260 N N . PHE A 1 303 ? 9.823 -44.629 -23.846 1.00 74.81 303 PHE A N 1
ATOM 2261 C CA . PHE A 1 303 ? 9.080 -45.894 -23.753 1.00 74.81 303 PHE A CA 1
ATOM 2262 C C . PHE A 1 303 ? 8.148 -46.198 -24.950 1.00 74.81 303 PHE A C 1
ATOM 2264 O O . PHE A 1 303 ? 7.561 -47.283 -24.996 1.00 74.81 303 PHE A O 1
ATOM 2271 N N . ALA A 1 304 ? 7.944 -45.265 -25.887 1.00 75.75 304 ALA A N 1
ATOM 2272 C CA . ALA A 1 304 ? 7.024 -45.447 -27.013 1.00 75.75 304 ALA A CA 1
ATOM 2273 C C . ALA A 1 304 ? 7.496 -46.573 -27.953 1.00 75.75 304 ALA A C 1
ATOM 2275 O O . ALA A 1 304 ? 8.682 -46.852 -28.026 1.00 75.75 304 ALA A O 1
ATOM 2276 N N . ASP A 1 305 ? 6.551 -47.237 -28.614 1.00 75.50 305 ASP A N 1
ATOM 2277 C CA . ASP A 1 305 ? 6.760 -48.259 -29.656 1.00 75.50 305 ASP A CA 1
ATOM 2278 C C . ASP A 1 305 ? 5.699 -47.953 -30.720 1.00 75.50 305 ASP A C 1
ATOM 2280 O O . ASP A 1 305 ? 4.604 -48.540 -30.746 1.00 75.50 305 ASP A O 1
ATOM 2284 N N . ASP A 1 306 ? 5.938 -46.876 -31.472 1.00 80.81 306 ASP A N 1
ATOM 2285 C CA . ASP A 1 306 ? 4.931 -46.272 -32.352 1.00 80.81 306 ASP A CA 1
ATOM 2286 C C . ASP A 1 306 ? 4.556 -47.199 -33.516 1.00 80.81 306 ASP A C 1
ATOM 2288 O O . ASP A 1 306 ? 3.409 -47.204 -33.997 1.00 80.81 306 ASP A O 1
ATOM 2292 N N . ASP A 1 307 ? 5.500 -48.028 -33.948 1.00 79.38 307 ASP A N 1
ATOM 2293 C CA . ASP A 1 307 ? 5.349 -48.934 -35.075 1.00 79.38 307 ASP A CA 1
ATOM 2294 C C . ASP A 1 307 ? 4.971 -50.384 -34.687 1.00 79.38 307 ASP A C 1
ATOM 2296 O O . ASP A 1 307 ? 4.544 -51.172 -35.548 1.00 79.38 307 ASP A O 1
ATOM 2300 N N . GLN A 1 308 ? 4.950 -50.667 -33.378 1.00 82.19 308 GLN A N 1
ATOM 2301 C CA . GLN A 1 308 ? 4.494 -51.898 -32.728 1.00 82.19 308 GLN A CA 1
ATOM 2302 C C . GLN A 1 308 ? 5.342 -53.130 -33.058 1.00 82.19 308 GLN A C 1
ATOM 2304 O O . GLN A 1 308 ? 4.805 -54.248 -33.167 1.00 82.19 308 GLN A O 1
ATOM 2309 N N . ASP A 1 309 ? 6.650 -52.956 -33.234 1.00 79.56 309 ASP A N 1
ATOM 2310 C CA . ASP A 1 309 ? 7.591 -54.051 -33.456 1.00 79.56 309 ASP A CA 1
ATOM 2311 C C . ASP A 1 309 ? 8.157 -54.662 -32.155 1.00 79.56 309 ASP A C 1
ATOM 2313 O O . ASP A 1 309 ? 8.676 -55.791 -32.164 1.00 79.56 309 ASP A O 1
ATOM 2317 N N . GLY A 1 310 ? 7.916 -53.997 -31.019 1.00 79.88 310 GLY A N 1
ATOM 2318 C CA . GLY A 1 310 ? 8.295 -54.434 -29.680 1.00 79.88 310 GLY A CA 1
ATOM 2319 C C . GLY A 1 310 ? 9.645 -53.908 -29.187 1.00 79.88 310 GLY A C 1
ATOM 2320 O O . GLY A 1 310 ? 10.126 -54.417 -28.165 1.00 79.88 310 GLY A O 1
ATOM 2321 N N . VAL A 1 311 ? 10.254 -52.952 -29.888 1.00 78.62 311 VAL A N 1
ATOM 2322 C CA . VAL A 1 311 ? 11.419 -52.172 -29.452 1.00 78.62 311 VAL A CA 1
ATOM 2323 C C . VAL A 1 311 ? 10.955 -50.763 -29.075 1.00 78.62 311 VAL A C 1
ATOM 2325 O O . VAL A 1 311 ? 10.059 -50.216 -29.696 1.00 78.62 311 VAL A O 1
ATOM 2328 N N . ALA A 1 312 ? 11.505 -50.205 -27.994 1.00 81.00 312 ALA A N 1
ATOM 2329 C CA . ALA A 1 312 ? 11.144 -48.858 -27.560 1.00 81.00 312 ALA A CA 1
ATOM 2330 C C . ALA A 1 312 ? 11.935 -47.797 -28.345 1.00 81.00 312 ALA A C 1
ATOM 2332 O O . ALA A 1 312 ? 13.090 -48.044 -28.701 1.00 81.00 312 ALA A O 1
ATOM 2333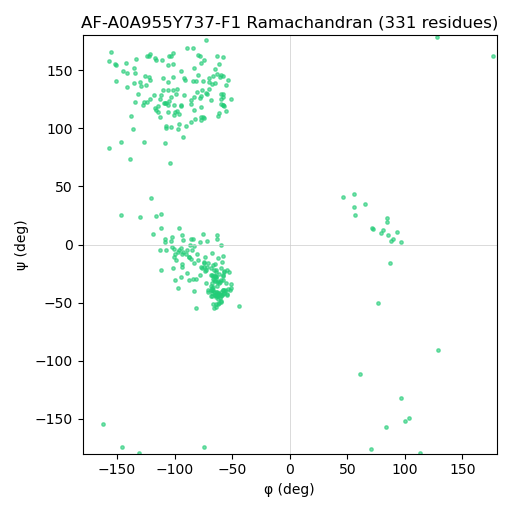 N N . ALA A 1 313 ? 11.376 -46.601 -28.516 1.00 77.75 313 ALA A N 1
ATOM 2334 C CA . ALA A 1 313 ? 11.921 -45.491 -29.299 1.00 77.75 313 ALA A CA 1
ATOM 2335 C C . ALA A 1 313 ? 13.377 -45.127 -28.956 1.00 77.75 313 ALA A C 1
ATOM 2337 O O . ALA A 1 313 ? 14.157 -44.747 -29.825 1.00 77.75 313 ALA A O 1
ATOM 2338 N N . CYS A 1 314 ? 13.776 -45.269 -27.692 1.00 76.19 314 CYS A N 1
ATOM 2339 C CA . CYS A 1 314 ? 15.153 -45.047 -27.231 1.00 76.19 314 CYS A CA 1
ATOM 2340 C C . CYS A 1 314 ? 16.173 -46.085 -27.752 1.00 76.19 314 CYS A C 1
ATOM 2342 O O . CYS A 1 314 ? 17.374 -45.808 -27.827 1.00 76.19 314 CYS A O 1
ATOM 2344 N N . GLU A 1 315 ? 15.720 -47.300 -28.066 1.00 79.00 315 GLU A N 1
ATOM 2345 C CA . GLU A 1 315 ? 16.529 -48.375 -28.637 1.00 79.00 315 GLU A CA 1
ATOM 2346 C C . GLU A 1 315 ? 16.298 -48.495 -30.149 1.00 79.00 315 GLU A C 1
ATOM 2348 O O . GLU A 1 315 ? 17.175 -49.010 -30.844 1.00 79.00 315 GLU A O 1
ATOM 2353 N N . ASP A 1 316 ? 15.187 -47.982 -30.679 1.00 74.62 316 ASP A N 1
ATOM 2354 C CA . ASP A 1 316 ? 14.875 -47.998 -32.103 1.00 74.62 316 ASP A CA 1
ATOM 2355 C C . ASP A 1 316 ? 15.586 -46.874 -32.879 1.00 74.62 316 ASP A C 1
ATOM 2357 O O . ASP A 1 316 ? 15.595 -45.705 -32.500 1.00 74.62 316 ASP A O 1
ATOM 2361 N N . CYS A 1 317 ? 16.227 -47.221 -33.998 1.00 75.25 317 CYS A N 1
ATOM 2362 C CA . CYS A 1 317 ? 16.903 -46.229 -34.834 1.00 75.25 317 CYS A CA 1
ATOM 2363 C C . CYS A 1 317 ? 15.917 -45.398 -35.680 1.00 75.25 317 CYS A C 1
ATOM 2365 O O . CYS A 1 317 ? 16.311 -44.336 -36.173 1.00 75.25 317 CYS A O 1
ATOM 2367 N N . ASP A 1 318 ? 14.697 -45.898 -35.896 1.00 79.38 318 ASP A N 1
ATOM 2368 C CA . ASP A 1 318 ? 13.576 -45.250 -36.583 1.00 79.38 318 ASP A CA 1
ATOM 2369 C C . ASP A 1 318 ? 12.248 -45.893 -36.127 1.00 79.38 318 ASP A C 1
ATOM 2371 O O . ASP A 1 318 ? 11.693 -46.735 -36.831 1.00 79.38 318 ASP A O 1
ATOM 2375 N N . ASP A 1 319 ? 11.719 -45.436 -34.984 1.00 76.19 319 ASP A N 1
ATOM 2376 C CA . ASP A 1 319 ? 10.487 -45.924 -34.316 1.00 76.19 319 ASP A CA 1
ATOM 2377 C C . ASP A 1 319 ? 9.181 -45.734 -35.128 1.00 76.19 319 ASP A C 1
ATOM 2379 O O . ASP A 1 319 ? 8.066 -45.891 -34.642 1.00 76.19 319 ASP A O 1
ATOM 2383 N N . GLN A 1 320 ? 9.285 -45.319 -36.392 1.00 83.12 320 GLN A N 1
ATOM 2384 C CA . GLN A 1 320 ? 8.165 -45.198 -37.329 1.00 83.12 320 GLN A CA 1
ATOM 2385 C C . GLN A 1 320 ? 8.210 -46.282 -38.421 1.00 83.12 320 GLN A C 1
ATOM 2387 O O . GLN A 1 320 ? 7.388 -46.271 -39.353 1.00 83.12 320 GLN A O 1
ATOM 2392 N N . ALA A 1 321 ? 9.188 -47.189 -38.374 1.00 83.31 321 ALA A N 1
ATOM 2393 C CA . ALA A 1 321 ? 9.490 -48.152 -39.419 1.00 83.31 321 ALA A CA 1
ATOM 2394 C C . ALA A 1 321 ? 9.763 -49.561 -38.840 1.00 83.31 321 ALA A C 1
ATOM 2396 O O . ALA A 1 321 ? 10.927 -49.876 -38.591 1.00 83.31 321 ALA A O 1
ATOM 2397 N N . PRO A 1 322 ? 8.770 -50.493 -38.856 1.00 82.44 322 PRO A N 1
ATOM 2398 C CA . PRO A 1 322 ? 8.823 -51.800 -38.154 1.00 82.44 322 PRO A CA 1
ATOM 2399 C C . PRO A 1 322 ? 9.918 -52.789 -38.600 1.00 82.44 322 PRO A C 1
ATOM 2401 O O . PRO A 1 322 ? 9.887 -53.984 -38.300 1.00 82.44 322 PRO A O 1
ATOM 2404 N N . GLY A 1 323 ? 10.791 -52.368 -39.513 1.00 79.56 323 GLY A N 1
ATOM 2405 C CA . GLY A 1 323 ? 11.926 -53.131 -40.014 1.00 79.56 323 GLY A CA 1
ATOM 2406 C C . GLY A 1 323 ? 13.280 -52.477 -39.735 1.00 79.56 323 GLY A C 1
ATOM 2407 O O . GLY A 1 323 ? 14.260 -52.944 -40.320 1.00 79.56 323 GLY A O 1
ATOM 2408 N N . VAL A 1 324 ? 13.345 -51.411 -38.928 1.00 79.38 324 VAL A N 1
ATOM 2409 C CA . VAL A 1 324 ? 14.539 -50.565 -38.722 1.00 79.38 324 VAL A CA 1
ATOM 2410 C C . VAL A 1 324 ? 14.990 -50.539 -37.250 1.00 79.38 324 VAL A C 1
ATOM 2412 O O . VAL A 1 324 ? 15.532 -49.564 -36.761 1.00 79.38 324 VAL A O 1
ATOM 2415 N N . TYR A 1 325 ? 14.931 -51.687 -36.585 1.00 78.25 325 TYR A N 1
ATOM 2416 C CA . TYR A 1 325 ? 15.323 -51.840 -35.182 1.00 78.25 325 TYR A CA 1
ATOM 2417 C C . TYR A 1 325 ? 16.709 -52.509 -34.995 1.00 78.25 325 TYR A C 1
ATOM 2419 O O . TYR A 1 325 ? 17.224 -53.203 -35.892 1.00 78.25 325 TYR A O 1
ATOM 2427 N N . PRO A 1 326 ? 17.348 -52.398 -33.811 1.00 77.88 326 PRO A N 1
ATOM 2428 C CA . PRO A 1 326 ? 18.583 -53.114 -33.501 1.00 77.88 326 PRO A CA 1
ATOM 2429 C C . PRO A 1 326 ? 18.437 -54.635 -33.617 1.00 77.88 326 PRO A C 1
ATOM 2431 O O . PRO A 1 326 ? 17.687 -55.291 -32.899 1.00 77.88 326 PRO A O 1
ATOM 2434 N N . GLY A 1 327 ? 19.232 -55.240 -34.500 1.00 74.69 327 GLY A N 1
ATOM 2435 C CA . GLY A 1 327 ? 19.184 -56.684 -34.748 1.00 74.69 327 GLY A CA 1
ATOM 2436 C C . GLY A 1 327 ? 18.201 -57.101 -35.844 1.00 74.69 327 GLY A C 1
ATOM 2437 O O . GLY A 1 327 ? 18.084 -58.304 -36.110 1.00 74.69 327 GLY A O 1
ATOM 2438 N N . ALA A 1 328 ? 17.562 -56.144 -36.527 1.00 79.50 328 ALA A N 1
ATOM 2439 C CA . ALA A 1 328 ? 16.856 -56.397 -37.775 1.00 79.50 328 ALA A CA 1
ATOM 2440 C C . ALA A 1 328 ? 17.781 -57.087 -38.795 1.00 79.50 328 ALA A C 1
ATOM 2442 O O . ALA A 1 328 ? 18.985 -56.828 -38.891 1.00 79.50 328 ALA A O 1
ATOM 2443 N N . THR A 1 329 ? 17.225 -58.031 -39.560 1.00 77.50 329 THR A N 1
ATOM 2444 C CA . THR A 1 329 ? 18.002 -58.762 -40.570 1.00 77.50 329 THR A CA 1
ATOM 2445 C C . THR A 1 329 ? 18.262 -57.851 -41.762 1.00 77.50 329 THR A C 1
ATOM 2447 O O . THR A 1 329 ? 17.346 -57.589 -42.538 1.00 77.50 329 THR A O 1
ATOM 2450 N N . GLU A 1 330 ? 19.511 -57.416 -41.951 1.00 68.44 330 GLU A N 1
ATOM 2451 C CA . GLU A 1 330 ? 19.876 -56.632 -43.132 1.00 68.44 330 GLU A CA 1
ATOM 2452 C C . GLU A 1 330 ? 19.656 -57.443 -44.414 1.00 68.44 330 GLU A C 1
ATOM 2454 O O . GLU A 1 330 ? 20.360 -58.414 -44.714 1.00 68.44 330 GLU A O 1
ATOM 2459 N N . VAL A 1 331 ? 18.658 -57.037 -45.196 1.00 68.19 331 VAL A N 1
ATOM 2460 C CA . VAL A 1 331 ? 18.422 -57.584 -46.529 1.00 68.19 331 VAL A CA 1
ATOM 2461 C C . VAL A 1 331 ? 19.296 -56.800 -47.501 1.00 68.19 331 VAL A C 1
ATOM 2463 O O . VAL A 1 331 ? 19.012 -55.646 -47.811 1.00 68.19 331 VAL A O 1
ATOM 2466 N N . CYS A 1 332 ? 20.382 -57.414 -47.977 1.00 61.78 332 CYS A N 1
ATOM 2467 C CA . CYS A 1 332 ? 21.229 -56.796 -48.995 1.00 61.78 332 CYS A CA 1
ATOM 2468 C C . CYS A 1 332 ? 20.409 -56.521 -50.266 1.00 61.78 332 CYS A C 1
ATOM 2470 O O . CYS A 1 332 ? 19.882 -57.462 -50.866 1.00 61.78 332 CYS A O 1
ATOM 2472 N N . ASN A 1 333 ? 20.337 -55.252 -50.671 1.00 56.84 333 ASN A N 1
ATOM 2473 C CA . ASN A 1 333 ? 19.807 -54.828 -51.971 1.00 56.84 333 ASN A CA 1
ATOM 2474 C C . ASN A 1 333 ? 20.858 -54.994 -53.076 1.00 56.84 333 ASN A C 1
ATOM 2476 O O . ASN A 1 333 ? 22.012 -54.553 -52.861 1.00 56.84 333 ASN A O 1
#

Nearest PDB structures (foldseek):
  5a5f-assembly1_A  TM=8.017E-01  e=1.504E-14  Escherichia coli K-12
  4uag-assembly1_A  TM=8.290E-01  e=7.695E-14  Escherichia coli
  9bn9-assembly1_A  TM=8.244E-01  e=6.094E-14  Escherichia coli K-12
  8dp2-assembly1_A  TM=7.949E-01  e=2.469E-13  Pseudomonas aeruginosa PAO1
  7u35-assembly1_A  TM=7.842E-01  e=1.001E-10  Pseudomonas aeruginosa PAO1